Protein AF-A0A964ATJ5-F1 (afdb_monomer)

Radius of gyration: 37.25 Å; Cα contacts (8 Å, |Δi|>4): 181; chains: 1; bounding box: 102×71×87 Å

pLDDT: mean 71.24, std 18.72, range [36.91, 97.81]

Secondary structure (DSSP, 8-state):
-PPPPPPPPP-------S-------------------------S-PPPP-PPPP--PPPPPP---------------PPP----PPPPPPPP--PPPP-PPPPP-PPPPPPP------------------------PPPPP-PPPP-EEEEEEEESS--EEEETTEEEESSEEEEE-SEEEEEEEEETTTEEEEEEEEE-TT--EEEEEEETTEEEP-

Structure (mmCIF, N/CA/C/O backbone):
data_AF-A0A964ATJ5-F1
#
_entry.id   AF-A0A964ATJ5-F1
#
loop_
_atom_site.group_PDB
_atom_site.id
_atom_site.type_symbol
_atom_site.label_atom_id
_atom_site.label_alt_id
_atom_site.label_comp_id
_atom_site.label_asym_id
_atom_site.label_entity_id
_atom_site.label_seq_id
_atom_site.pdbx_PDB_ins_code
_atom_site.Cartn_x
_atom_site.Cartn_y
_atom_site.Cartn_z
_atom_site.occupancy
_atom_site.B_iso_or_equiv
_atom_site.auth_seq_id
_atom_site.auth_comp_id
_atom_site.auth_asym_id
_atom_site.auth_atom_id
_atom_site.pdbx_PDB_model_num
ATOM 1 N N . THR A 1 1 ? -45.904 -24.803 -44.217 1.00 52.03 1 THR A N 1
ATOM 2 C CA . THR A 1 1 ? -44.483 -24.540 -43.916 1.00 52.03 1 THR A CA 1
ATOM 3 C C . THR A 1 1 ? -44.380 -23.099 -43.465 1.00 52.03 1 THR A C 1
ATOM 5 O O . THR A 1 1 ? -44.612 -22.229 -44.296 1.00 52.03 1 THR A O 1
ATOM 8 N N . PRO A 1 2 ? -44.193 -22.812 -42.169 1.00 55.56 2 PRO A N 1
ATOM 9 C CA . PRO A 1 2 ? -43.995 -21.440 -41.718 1.00 55.56 2 PRO A CA 1
ATOM 10 C C . PRO A 1 2 ? -42.578 -20.990 -42.100 1.00 55.56 2 PRO A C 1
ATOM 12 O O . PRO A 1 2 ? -41.623 -21.740 -41.903 1.00 55.56 2 PRO A O 1
ATOM 15 N N . GLY A 1 3 ? -42.463 -19.812 -42.718 1.00 62.94 3 GLY A N 1
ATOM 16 C CA . GLY A 1 3 ? -41.187 -19.215 -43.122 1.00 62.94 3 GLY A CA 1
ATOM 17 C C . GLY A 1 3 ? -40.361 -18.720 -41.926 1.00 62.94 3 GLY A C 1
ATOM 18 O O . GLY A 1 3 ? -40.904 -18.584 -40.827 1.00 62.94 3 GLY A O 1
ATOM 19 N N . PRO A 1 4 ? -39.053 -18.468 -42.117 1.00 65.94 4 PRO A N 1
ATOM 20 C CA . PRO A 1 4 ? -38.167 -18.050 -41.038 1.00 65.94 4 PRO A CA 1
ATOM 21 C C . PRO A 1 4 ? -38.581 -16.670 -40.514 1.00 65.94 4 PRO A C 1
ATOM 23 O O . PRO A 1 4 ? -38.648 -15.699 -41.266 1.00 65.94 4 PRO A O 1
ATOM 26 N N . GLN A 1 5 ? -38.878 -16.605 -39.216 1.00 66.56 5 GLN A N 1
ATOM 27 C CA . GLN A 1 5 ? -39.137 -15.356 -38.502 1.00 66.56 5 GLN A CA 1
ATOM 28 C C . GLN A 1 5 ? -37.827 -14.554 -38.387 1.00 66.56 5 GLN A C 1
ATOM 30 O O . GLN A 1 5 ? -36.786 -15.151 -38.093 1.00 66.56 5 GLN A O 1
ATOM 35 N N . PRO A 1 6 ? -37.847 -13.227 -38.592 1.00 67.19 6 PRO A N 1
ATOM 36 C CA . PRO A 1 6 ? -36.672 -12.392 -38.384 1.00 67.19 6 PRO A CA 1
ATOM 37 C C . PRO A 1 6 ? -36.298 -12.356 -36.896 1.00 67.19 6 PRO A C 1
ATOM 39 O O . PRO A 1 6 ? -37.145 -12.156 -36.026 1.00 67.19 6 PRO A O 1
ATOM 42 N N . ILE A 1 7 ? -35.011 -12.561 -36.616 1.00 74.25 7 ILE A N 1
ATOM 43 C CA . ILE A 1 7 ? -34.422 -12.455 -35.279 1.00 74.25 7 ILE A CA 1
ATOM 44 C C . ILE A 1 7 ? -34.406 -10.963 -34.897 1.00 74.25 7 ILE A C 1
ATOM 46 O O . ILE A 1 7 ? -33.880 -10.165 -35.678 1.00 74.25 7 ILE A O 1
ATOM 50 N N . PRO A 1 8 ? -34.965 -10.549 -33.746 1.00 66.69 8 PRO A N 1
ATOM 51 C CA . PRO A 1 8 ? -34.834 -9.170 -33.289 1.00 66.69 8 PRO A CA 1
ATOM 52 C C . PRO A 1 8 ? -33.366 -8.873 -32.948 1.00 66.69 8 PRO A C 1
ATOM 54 O O . PRO A 1 8 ? -32.704 -9.665 -32.276 1.00 66.69 8 PRO A O 1
ATOM 57 N N . ALA A 1 9 ? -32.857 -7.741 -33.434 1.00 70.06 9 ALA A N 1
ATOM 58 C CA . ALA A 1 9 ? -31.524 -7.248 -33.098 1.00 70.06 9 ALA A CA 1
ATOM 59 C C . ALA A 1 9 ? -31.393 -7.020 -31.577 1.00 70.06 9 ALA A C 1
ATOM 61 O O . ALA A 1 9 ? -32.396 -6.699 -30.928 1.00 70.06 9 ALA A O 1
ATOM 62 N N . PRO A 1 10 ? -30.188 -7.177 -30.996 1.00 66.00 10 PRO A N 1
ATOM 63 C CA . PRO A 1 10 ? -29.968 -6.875 -29.590 1.00 66.00 10 PRO A CA 1
ATOM 64 C C . PRO A 1 10 ? -30.276 -5.399 -29.330 1.00 66.00 10 PRO A C 1
ATOM 66 O O . PRO A 1 10 ? -29.779 -4.511 -30.020 1.00 66.00 10 PRO A O 1
ATOM 69 N N . VAL A 1 11 ? -31.126 -5.159 -28.336 1.00 64.56 11 VAL A N 1
ATOM 70 C CA . VAL A 1 11 ? -31.368 -3.833 -27.772 1.00 64.56 11 VAL A CA 1
ATOM 71 C C . VAL A 1 11 ? -30.064 -3.401 -27.104 1.00 64.56 11 VAL A C 1
ATOM 73 O O . VAL A 1 11 ? -29.664 -3.997 -26.105 1.00 64.56 11 VAL A O 1
ATOM 76 N N . GLU A 1 12 ? -29.371 -2.417 -27.679 1.00 52.09 12 GLU A N 1
ATOM 77 C CA . GLU A 1 12 ? -28.290 -1.714 -26.986 1.00 52.09 12 GLU A CA 1
ATOM 78 C C . GLU A 1 12 ? -28.901 -0.982 -25.788 1.00 52.09 12 GLU A C 1
ATOM 80 O O . GLU A 1 12 ? -29.611 0.014 -25.924 1.00 52.09 12 GLU A O 1
ATOM 85 N N . GLU A 1 13 ? -28.669 -1.533 -24.600 1.00 53.75 13 GLU A N 1
ATOM 86 C CA . GLU A 1 13 ? -28.935 -0.868 -23.334 1.00 53.75 13 GLU A CA 1
ATOM 87 C C . GLU A 1 13 ? -27.884 0.237 -23.171 1.00 53.75 13 GLU A C 1
ATOM 89 O O . GLU A 1 13 ? -26.753 0.005 -22.742 1.00 53.75 13 GLU A O 1
ATOM 94 N N . GLU A 1 14 ? -28.256 1.445 -23.597 1.00 48.06 14 GLU A N 1
ATOM 95 C CA . GLU A 1 14 ? -27.516 2.684 -23.388 1.00 48.06 14 GLU A CA 1
ATOM 96 C C . GLU A 1 14 ? -27.373 2.922 -21.877 1.00 48.06 14 GLU A C 1
ATOM 98 O O . GLU A 1 14 ? -28.228 3.503 -21.206 1.00 48.06 14 GLU A O 1
ATOM 103 N N . ARG A 1 15 ? -26.280 2.412 -21.306 1.00 50.44 15 ARG A N 1
ATOM 104 C CA . ARG A 1 15 ? -25.910 2.666 -19.918 1.00 50.44 15 ARG A CA 1
ATOM 105 C C . ARG A 1 15 ? -25.370 4.091 -19.833 1.00 50.44 15 ARG A C 1
ATOM 107 O O . ARG A 1 15 ? -24.173 4.333 -19.964 1.00 50.44 15 ARG A O 1
ATOM 114 N N . ALA A 1 16 ? -26.282 5.035 -19.620 1.00 46.88 16 ALA A N 1
ATOM 115 C CA . ALA A 1 16 ? -25.980 6.402 -19.230 1.00 46.88 16 ALA A CA 1
ATOM 116 C C . ALA A 1 16 ? -25.136 6.400 -17.940 1.00 46.88 16 ALA A C 1
ATOM 118 O O . ALA A 1 16 ? -25.646 6.213 -16.835 1.00 46.88 16 ALA A O 1
ATOM 119 N N . GLY A 1 17 ? -23.822 6.565 -18.086 1.00 43.03 17 GLY A N 1
ATOM 120 C CA . GLY A 1 17 ? -22.906 6.824 -16.980 1.00 43.03 17 GLY A CA 1
ATOM 121 C C . GLY A 1 17 ? -22.904 8.319 -16.633 1.00 43.03 17 GLY A C 1
ATOM 122 O O . GLY A 1 17 ? -22.712 9.141 -17.532 1.00 43.03 17 GLY A O 1
ATOM 123 N N . PRO A 1 18 ? -23.094 8.711 -15.361 1.00 49.00 18 PRO A N 1
ATOM 124 C CA . PRO A 1 18 ? -22.956 10.097 -14.944 1.00 49.00 18 PRO A CA 1
ATOM 125 C C . PRO A 1 18 ? -21.464 10.415 -14.813 1.00 49.00 18 PRO A C 1
ATOM 127 O O . PRO A 1 18 ? -20.785 9.889 -13.936 1.00 49.00 18 PRO A O 1
ATOM 130 N N . GLY A 1 19 ? -20.933 11.255 -15.697 1.00 43.56 19 GLY A N 1
ATOM 131 C CA . GLY A 1 19 ? -19.524 11.645 -15.603 1.00 43.56 19 GLY A CA 1
ATOM 132 C C . GLY A 1 19 ? -18.996 12.494 -16.750 1.00 43.56 19 GLY A C 1
ATOM 133 O O . GLY A 1 19 ? -17.826 12.380 -17.091 1.00 43.56 19 GLY A O 1
ATOM 134 N N . ALA A 1 20 ? -19.837 13.324 -17.369 1.00 45.69 20 ALA A N 1
ATOM 135 C CA . ALA A 1 20 ? -19.411 14.311 -18.359 1.00 45.69 20 ALA A CA 1
ATOM 136 C C . ALA A 1 20 ? -19.619 15.727 -17.801 1.00 45.69 20 ALA A C 1
ATOM 138 O O . ALA A 1 20 ? -20.609 16.400 -18.065 1.00 45.69 20 ALA A O 1
ATOM 139 N N . GLY A 1 21 ? -18.664 16.151 -16.983 1.00 42.88 21 GLY A N 1
ATOM 140 C CA . GLY A 1 21 ? -18.454 17.514 -16.503 1.00 42.88 21 GLY A CA 1
ATOM 141 C C . GLY A 1 21 ? -17.149 17.453 -15.714 1.00 42.88 21 GLY A C 1
ATOM 142 O O . GLY A 1 21 ? -17.043 16.656 -14.799 1.00 42.88 21 GLY A O 1
ATOM 143 N N . VAL A 1 22 ? -16.069 18.155 -16.026 1.00 43.00 22 VAL A N 1
ATOM 144 C CA . VAL A 1 22 ? -15.934 19.496 -16.578 1.00 43.00 22 VAL A CA 1
ATOM 145 C C . VAL A 1 22 ? -14.546 19.558 -17.230 1.00 43.00 22 VAL A C 1
ATOM 147 O O . VAL A 1 22 ? -13.537 19.473 -16.539 1.00 43.00 22 VAL A O 1
ATOM 150 N N . ILE A 1 23 ? -14.479 19.723 -18.551 1.00 47.88 23 ILE A N 1
ATOM 151 C CA . ILE A 1 23 ? -13.289 20.250 -19.234 1.00 47.88 23 ILE A CA 1
ATOM 152 C C . ILE A 1 23 ? -13.742 21.523 -19.942 1.00 47.88 23 ILE A C 1
ATOM 154 O O . ILE A 1 23 ? -14.264 21.460 -21.049 1.00 47.88 23 ILE A O 1
ATOM 158 N N . ALA A 1 24 ? -13.593 22.664 -19.266 1.00 47.75 24 ALA A N 1
ATOM 159 C CA . ALA A 1 24 ? -13.568 23.996 -19.872 1.00 47.75 24 ALA A CA 1
ATOM 160 C C . ALA A 1 24 ? -13.177 25.056 -18.824 1.00 47.75 24 ALA A C 1
ATOM 162 O O . ALA A 1 24 ? -14.042 25.615 -18.160 1.00 47.75 24 ALA A O 1
ATOM 163 N N . ALA A 1 25 ? -11.880 25.348 -18.696 1.00 42.25 25 ALA A N 1
ATOM 164 C CA . ALA A 1 25 ? -11.384 26.672 -18.300 1.00 42.25 25 ALA A CA 1
ATOM 165 C C . ALA A 1 25 ? -9.892 26.791 -18.655 1.00 42.25 25 ALA A C 1
ATOM 167 O O . ALA A 1 25 ? -9.005 26.500 -17.857 1.00 42.25 25 ALA A O 1
ATOM 168 N N . LEU A 1 26 ? -9.635 27.195 -19.898 1.00 46.62 26 LEU A N 1
ATOM 169 C CA . LEU A 1 26 ? -8.350 27.688 -20.381 1.00 46.62 26 LEU A CA 1
ATOM 170 C C . LEU A 1 26 ? -8.276 29.210 -20.138 1.00 46.62 26 LEU A C 1
ATOM 172 O O . LEU A 1 26 ? -9.213 29.925 -20.474 1.00 46.62 26 LEU A O 1
ATOM 176 N N . VAL A 1 27 ? -7.108 29.668 -19.670 1.00 46.53 27 VAL A N 1
ATOM 177 C CA . VAL A 1 27 ? -6.474 30.968 -19.984 1.00 46.53 27 VAL A CA 1
ATOM 178 C C . VAL A 1 27 ? -7.097 32.243 -19.382 1.00 46.53 27 VAL A C 1
ATOM 180 O O . VAL A 1 27 ? -7.944 32.892 -19.984 1.00 46.53 27 VAL A O 1
ATOM 183 N N . ALA A 1 28 ? -6.523 32.697 -18.262 1.00 48.62 28 ALA A N 1
ATOM 184 C CA . ALA A 1 28 ? -6.250 34.112 -17.967 1.00 48.62 28 ALA A CA 1
ATOM 185 C C . ALA A 1 28 ? -5.169 34.197 -16.866 1.00 48.62 28 ALA A C 1
ATOM 187 O O . ALA A 1 28 ? -5.203 33.392 -15.945 1.00 48.62 28 ALA A O 1
ATOM 188 N N . PHE A 1 29 ? -4.254 35.172 -16.958 1.00 41.78 29 PHE A N 1
ATOM 189 C CA . PHE A 1 29 ? -2.971 35.325 -16.228 1.00 41.78 29 PHE A CA 1
ATOM 190 C C . PHE A 1 29 ? -1.848 34.399 -16.731 1.00 41.78 29 PHE A C 1
ATOM 192 O O . PHE A 1 29 ? -1.660 33.298 -16.243 1.00 41.78 29 PHE A O 1
ATOM 199 N N . GLY A 1 30 ? -1.047 34.746 -17.738 1.00 39.00 30 GLY A N 1
ATOM 200 C CA . GLY A 1 30 ? -0.645 36.086 -18.160 1.00 39.00 30 GLY A CA 1
ATOM 201 C C . GLY A 1 30 ? 0.561 36.581 -17.355 1.00 39.00 30 GLY A C 1
ATOM 202 O O . GLY A 1 30 ? 0.397 37.322 -16.398 1.00 39.00 30 GLY A O 1
ATOM 203 N N . LEU A 1 31 ? 1.754 36.184 -17.813 1.00 51.94 31 LEU A N 1
ATOM 204 C CA . LEU A 1 31 ? 2.927 37.053 -17.985 1.00 51.94 31 LEU A CA 1
ATOM 205 C C . LEU A 1 31 ? 3.460 37.816 -16.749 1.00 51.94 31 LEU A C 1
ATOM 207 O O . LEU A 1 31 ? 3.139 38.978 -16.533 1.00 51.94 31 LEU A O 1
ATOM 211 N N . PHE A 1 32 ? 4.426 37.213 -16.049 1.00 44.75 32 PHE A N 1
ATOM 212 C CA . PHE A 1 32 ? 5.534 37.957 -15.433 1.00 44.75 32 PHE A CA 1
ATOM 213 C C . PHE A 1 32 ? 6.840 37.171 -15.624 1.00 44.75 32 PHE A C 1
ATOM 215 O O . PHE A 1 32 ? 7.293 36.418 -14.768 1.00 44.75 32 PHE A O 1
ATOM 222 N N . VAL A 1 33 ? 7.420 37.309 -16.817 1.00 53.03 33 VAL A N 1
ATOM 223 C CA . VAL A 1 33 ? 8.837 37.026 -17.063 1.00 53.03 33 VAL A CA 1
ATOM 224 C C . VAL A 1 33 ? 9.581 38.329 -16.806 1.00 53.03 33 VAL A C 1
ATOM 226 O O . VAL A 1 33 ? 9.252 39.336 -17.429 1.00 53.03 33 VAL A O 1
ATOM 229 N N . GLY A 1 34 ? 10.613 38.305 -15.962 1.00 38.28 34 GLY A N 1
ATOM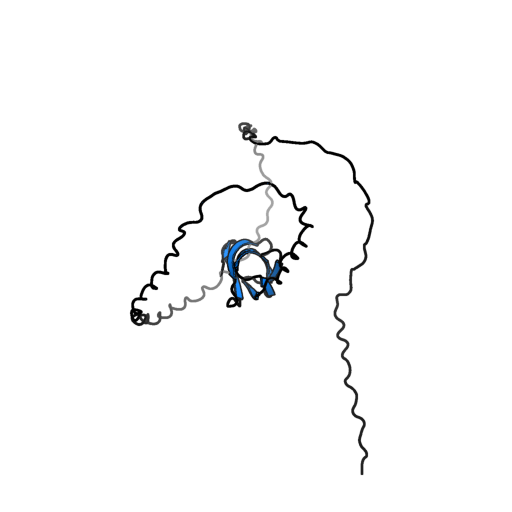 230 C CA . GL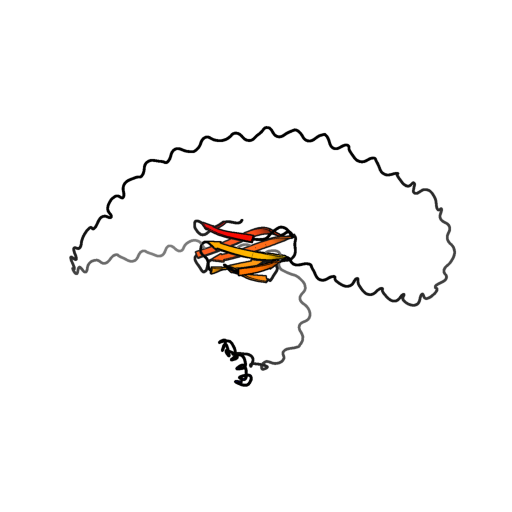Y A 1 34 ? 11.669 39.308 -16.061 1.00 38.28 34 GLY A CA 1
ATOM 231 C C . GLY A 1 34 ? 12.412 39.638 -14.774 1.00 38.28 34 GLY A C 1
ATOM 232 O O . GLY A 1 34 ? 11.896 40.358 -13.932 1.00 38.28 34 GLY A O 1
ATOM 233 N N . LEU A 1 35 ? 13.688 39.238 -14.762 1.00 50.75 35 LEU A N 1
ATOM 234 C CA . LEU A 1 35 ? 14.818 39.931 -14.128 1.00 50.75 35 LEU A CA 1
ATOM 235 C C . LEU A 1 35 ? 14.905 39.918 -12.596 1.00 50.75 35 LEU A C 1
ATOM 237 O O . LEU A 1 35 ? 14.401 40.789 -11.900 1.00 50.75 35 LEU A O 1
ATOM 241 N N . GLY A 1 36 ? 15.720 38.989 -12.099 1.00 36.91 36 GLY A N 1
ATOM 242 C CA . GLY A 1 36 ? 16.243 39.014 -10.737 1.00 36.91 36 GLY A CA 1
ATOM 243 C C . GLY A 1 36 ? 17.383 38.020 -10.562 1.00 36.91 36 GLY A C 1
ATOM 244 O O . GLY A 1 36 ? 17.277 37.084 -9.781 1.00 36.91 36 GLY A O 1
ATOM 245 N N . ALA A 1 37 ? 18.448 38.181 -11.347 1.00 52.53 37 ALA A N 1
ATOM 246 C CA . ALA A 1 37 ? 19.727 37.554 -11.053 1.00 52.53 37 ALA A CA 1
ATOM 247 C C . ALA A 1 37 ? 20.292 38.082 -9.718 1.00 52.53 37 ALA A C 1
ATOM 249 O O . ALA A 1 37 ? 20.032 39.224 -9.343 1.00 52.53 37 ALA A O 1
ATOM 250 N N . VAL A 1 38 ? 21.176 37.277 -9.121 1.00 50.94 38 VAL A N 1
ATOM 251 C CA . VAL A 1 38 ? 22.098 37.592 -8.011 1.00 50.94 38 VAL A CA 1
ATOM 252 C C . VAL A 1 38 ? 21.509 37.435 -6.602 1.00 50.94 38 VAL A C 1
ATOM 254 O O . VAL A 1 38 ? 20.817 38.301 -6.083 1.00 50.94 38 VAL A O 1
ATOM 257 N N . GLY A 1 39 ? 21.875 36.332 -5.943 1.00 40.88 39 GLY A N 1
ATOM 258 C CA . GLY A 1 39 ? 21.556 36.074 -4.538 1.00 40.88 39 GLY A CA 1
ATOM 259 C C . GLY A 1 39 ? 22.234 34.817 -4.001 1.00 40.88 39 GLY A C 1
ATOM 260 O O . GLY A 1 39 ? 21.575 33.845 -3.661 1.00 40.88 39 GLY A O 1
ATOM 261 N N . VAL A 1 40 ? 23.564 34.825 -3.999 1.00 47.69 40 VAL A N 1
ATOM 262 C CA . VAL A 1 40 ? 24.439 33.822 -3.382 1.00 47.69 40 VAL A CA 1
ATOM 263 C C . VAL A 1 40 ? 24.326 33.918 -1.858 1.00 47.69 40 VAL A C 1
ATOM 265 O O . VAL A 1 40 ? 24.471 35.017 -1.341 1.00 47.69 40 VAL A O 1
ATOM 268 N N . VAL A 1 41 ? 24.193 32.761 -1.190 1.00 50.72 41 VAL A N 1
ATOM 269 C CA . VAL A 1 41 ? 24.568 32.467 0.215 1.00 50.72 41 VAL A CA 1
ATOM 270 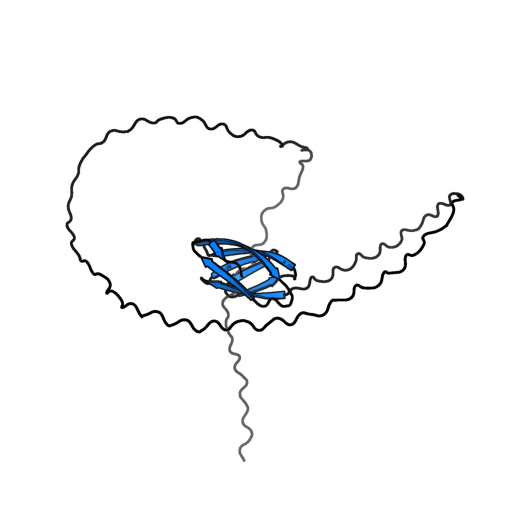C C . VAL A 1 41 ? 23.859 33.285 1.304 1.00 50.72 41 VAL A C 1
ATOM 272 O O . VAL A 1 41 ? 23.813 34.499 1.247 1.00 50.72 41 VAL A O 1
ATOM 275 N N . TRP A 1 42 ? 23.376 32.584 2.336 1.00 49.09 42 TRP A N 1
ATOM 276 C CA . TRP A 1 42 ? 23.352 32.952 3.768 1.00 49.09 42 TRP A CA 1
ATOM 277 C C . TRP A 1 42 ? 22.111 32.352 4.430 1.00 49.09 42 TRP A C 1
ATOM 279 O O . TRP A 1 42 ? 21.073 33.001 4.468 1.00 49.09 42 TRP A O 1
ATOM 289 N N . TRP A 1 43 ? 22.230 31.139 4.987 1.00 52.69 43 TRP A N 1
ATOM 290 C CA . TRP A 1 43 ? 21.518 30.786 6.225 1.00 52.69 43 TRP A CA 1
ATOM 291 C C . TRP A 1 43 ? 22.025 29.479 6.858 1.00 52.69 43 TRP A C 1
ATOM 293 O O . TRP A 1 43 ? 21.317 28.484 6.980 1.00 52.69 43 TRP A O 1
ATOM 303 N N . MET A 1 44 ? 23.288 29.475 7.283 1.00 54.28 44 MET A N 1
ATOM 304 C CA . MET A 1 44 ? 23.648 28.705 8.473 1.00 54.28 44 MET A CA 1
ATOM 305 C C . MET A 1 44 ? 23.446 29.628 9.675 1.00 54.28 44 MET A C 1
ATOM 307 O O . MET A 1 44 ? 24.047 30.697 9.726 1.00 54.28 44 MET A O 1
ATOM 311 N N . GLY A 1 45 ? 22.621 29.202 10.631 1.00 58.28 45 GLY A N 1
ATOM 312 C CA . GLY A 1 45 ? 22.563 29.783 11.971 1.00 58.28 45 GLY A CA 1
ATOM 313 C C . GLY A 1 45 ? 21.564 30.921 12.151 1.00 58.28 45 GLY A C 1
ATOM 314 O O . GLY A 1 45 ? 21.945 32.090 12.148 1.00 58.28 45 GLY A O 1
ATOM 315 N N . GLN A 1 46 ? 20.314 30.576 12.464 1.00 58.84 46 GLN A N 1
ATOM 316 C CA . GLN A 1 46 ? 19.578 31.395 13.422 1.00 58.84 46 GLN A CA 1
ATOM 317 C C . GLN A 1 46 ? 19.739 30.821 14.833 1.00 58.84 46 GLN A C 1
ATOM 319 O O . GLN A 1 46 ? 19.503 29.627 15.028 1.00 58.84 46 GLN A O 1
ATOM 324 N N . PRO A 1 47 ? 20.148 31.644 15.817 1.00 59.91 47 PRO A N 1
ATOM 325 C CA . PRO A 1 47 ? 20.042 31.278 17.219 1.00 59.91 47 PRO A CA 1
ATOM 326 C C . PRO A 1 47 ? 18.562 31.135 17.588 1.00 59.91 47 PRO A C 1
ATOM 328 O O . PRO A 1 47 ? 17.719 31.897 17.111 1.00 59.91 47 PRO A O 1
ATOM 331 N N . ALA A 1 48 ? 18.261 30.142 18.425 1.00 62.81 48 ALA A N 1
ATOM 332 C CA . ALA A 1 48 ? 16.917 29.877 18.915 1.00 62.81 48 ALA A CA 1
ATOM 333 C C . ALA A 1 48 ? 16.261 31.157 19.479 1.00 62.81 48 ALA A C 1
ATOM 335 O O . ALA A 1 48 ? 16.944 31.947 20.14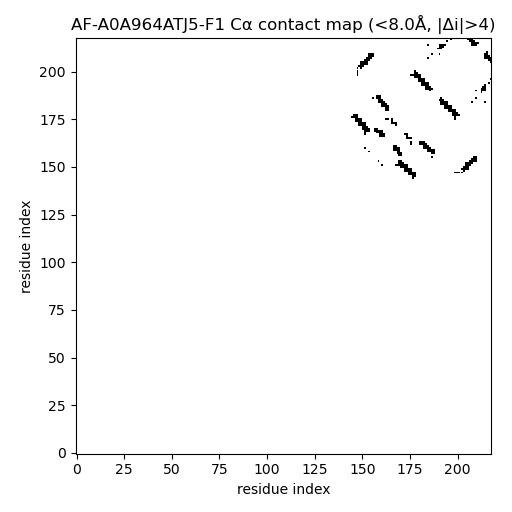3 1.00 62.81 48 ALA A O 1
ATOM 336 N N . PRO A 1 49 ? 14.954 31.373 19.244 1.00 68.88 49 PRO A N 1
ATOM 337 C CA . PRO A 1 49 ? 14.226 32.450 19.892 1.00 68.88 49 PRO A CA 1
ATOM 338 C C . PRO A 1 49 ? 14.280 32.241 21.408 1.00 68.88 49 PRO A C 1
ATOM 340 O O . PRO A 1 49 ? 13.857 31.213 21.930 1.00 68.88 49 PRO A O 1
ATOM 343 N N . VAL A 1 50 ? 14.840 33.222 22.111 1.00 67.25 50 VAL A N 1
ATOM 344 C CA . VAL A 1 50 ? 14.805 33.297 23.571 1.00 67.25 50 VAL A CA 1
ATOM 345 C C . VAL A 1 50 ? 13.348 33.522 23.973 1.00 67.25 50 VAL A C 1
ATOM 347 O O . VAL A 1 50 ? 12.797 34.593 23.715 1.00 67.25 50 VAL A O 1
ATOM 350 N N . GLU A 1 51 ? 12.712 32.507 24.558 1.00 65.69 51 GLU A N 1
ATOM 351 C CA . GLU A 1 51 ? 11.378 32.630 25.149 1.00 65.69 51 GLU A CA 1
ATOM 352 C C . GLU A 1 51 ? 11.389 33.707 26.253 1.00 65.69 51 GLU A C 1
ATOM 354 O O . GLU A 1 51 ? 12.214 33.640 27.173 1.00 65.69 51 GLU A O 1
ATOM 359 N N . PRO A 1 52 ? 10.501 34.716 26.198 1.00 65.81 52 PRO A N 1
ATOM 360 C CA . PRO A 1 52 ? 10.326 35.646 27.302 1.00 65.81 52 PRO A CA 1
ATOM 361 C C . PRO A 1 52 ? 9.668 34.933 28.493 1.00 65.81 52 PRO A C 1
ATOM 363 O O . PRO A 1 52 ? 8.673 34.226 28.346 1.00 65.81 52 PRO A O 1
ATOM 366 N N . ALA A 1 53 ? 10.230 35.147 29.685 1.00 66.06 53 ALA A N 1
ATOM 367 C CA . ALA A 1 53 ? 9.734 34.625 30.957 1.00 66.06 53 ALA A CA 1
ATOM 368 C C . ALA A 1 53 ? 8.234 34.935 31.192 1.00 66.06 53 ALA A C 1
ATOM 370 O O . ALA A 1 53 ? 7.739 35.974 30.742 1.00 66.06 53 ALA A O 1
ATOM 371 N N . PRO A 1 54 ? 7.506 34.072 31.929 1.00 63.34 54 PRO A N 1
ATOM 372 C CA . PRO A 1 54 ? 6.056 34.158 32.071 1.00 63.34 54 PRO A CA 1
ATOM 373 C C . PRO A 1 54 ? 5.626 35.438 32.794 1.00 63.34 54 PRO A C 1
ATOM 375 O O . PRO A 1 54 ? 5.946 35.660 33.964 1.00 63.34 54 PRO A O 1
ATOM 378 N N . VAL A 1 55 ? 4.831 36.262 32.111 1.00 65.31 55 VAL A N 1
ATOM 379 C CA . VAL A 1 55 ? 4.086 37.352 32.745 1.00 65.31 55 VAL A CA 1
ATOM 380 C C . VAL A 1 55 ? 2.922 36.726 33.511 1.00 65.31 55 VAL A C 1
ATOM 382 O O . VAL A 1 55 ? 1.925 36.300 32.932 1.00 65.31 55 VAL A O 1
ATOM 385 N N . VAL A 1 56 ? 3.072 36.649 34.832 1.00 63.81 56 VAL A N 1
ATOM 386 C CA . VAL A 1 56 ? 2.013 36.276 35.774 1.00 63.81 56 VAL A CA 1
ATOM 387 C C . VAL A 1 56 ? 0.893 37.314 35.676 1.00 63.81 56 VAL A C 1
ATOM 389 O O . VAL A 1 56 ? 1.010 38.422 36.200 1.00 63.81 56 VAL A O 1
ATOM 392 N N . ALA A 1 57 ? -0.193 36.969 34.988 1.00 67.31 57 ALA A N 1
ATOM 393 C CA . ALA A 1 57 ? -1.407 37.773 34.986 1.00 67.31 57 ALA A CA 1
ATOM 394 C C . ALA A 1 57 ? -2.149 37.613 36.333 1.00 67.31 57 ALA A C 1
ATOM 396 O O . ALA A 1 57 ? -2.291 36.487 36.824 1.00 67.31 57 ALA A O 1
ATOM 397 N N . PRO A 1 58 ? -2.626 38.708 36.953 1.00 58.69 58 PRO A N 1
ATOM 398 C CA . PRO A 1 58 ? -3.369 38.649 38.205 1.00 58.69 58 PRO A CA 1
ATOM 399 C C . PRO A 1 58 ? -4.742 37.987 38.017 1.00 58.69 58 PRO A C 1
ATOM 401 O O . PRO A 1 58 ? -5.500 38.303 37.103 1.00 58.69 58 PRO A O 1
ATOM 404 N N . LYS A 1 59 ? -5.045 37.070 38.938 1.00 54.91 59 LYS A N 1
ATOM 405 C CA . LYS A 1 59 ? -6.308 36.340 39.098 1.00 54.91 59 LYS A CA 1
ATOM 406 C C . LYS A 1 59 ? -7.509 37.303 39.187 1.00 54.91 59 LYS A C 1
ATOM 408 O O . LYS A 1 59 ? -7.527 38.114 40.114 1.00 54.91 59 LYS A O 1
ATOM 413 N N . PRO A 1 60 ? -8.521 37.214 38.302 1.00 69.31 60 PRO A N 1
ATOM 414 C CA . PRO A 1 60 ? -9.767 37.946 38.494 1.00 69.31 60 PRO A CA 1
ATOM 415 C C . PRO A 1 60 ? -10.571 37.359 39.674 1.00 69.31 60 PRO A C 1
ATOM 417 O O . PRO A 1 60 ? -10.514 36.147 39.916 1.00 69.31 60 PRO A O 1
ATOM 420 N N . PRO A 1 61 ? -11.277 38.209 40.441 1.00 63.50 61 PRO A N 1
ATOM 421 C CA . PRO A 1 61 ? -12.027 37.806 41.622 1.00 63.50 61 PRO A CA 1
ATOM 422 C C . PRO A 1 61 ? -13.240 36.943 41.265 1.00 63.50 61 PRO A C 1
ATOM 424 O O . PRO A 1 61 ? -13.946 37.190 40.291 1.00 63.50 61 PRO A O 1
ATOM 427 N N . SER A 1 62 ? -13.467 35.936 42.104 1.00 58.09 62 SER A N 1
ATOM 428 C CA . SER A 1 62 ? -14.686 35.140 42.155 1.00 58.09 62 SER A CA 1
ATOM 429 C C . SER A 1 62 ? -15.897 36.034 42.421 1.00 58.09 62 SER A C 1
ATOM 431 O O . SER A 1 62 ? -15.885 36.778 43.401 1.00 58.09 62 SER A O 1
ATOM 433 N N . GLU A 1 63 ? -16.962 35.886 41.635 1.00 54.47 63 GLU A N 1
ATOM 434 C CA . GLU A 1 63 ? -18.295 36.359 42.015 1.00 54.47 63 GLU A CA 1
ATOM 435 C C . GLU A 1 63 ? -19.313 35.205 41.892 1.00 54.47 63 GLU A C 1
ATOM 437 O O . GLU A 1 63 ? -19.166 34.370 40.991 1.00 54.47 63 GLU A O 1
ATOM 442 N N . PRO A 1 64 ? -20.261 35.068 42.843 1.00 57.78 64 PRO A N 1
ATOM 443 C CA . PRO A 1 64 ? -21.037 33.852 43.046 1.00 57.78 64 PRO A CA 1
ATOM 444 C C . PRO A 1 64 ? -22.470 33.933 42.494 1.00 57.78 64 PRO A C 1
ATOM 446 O O . PRO A 1 64 ? -23.039 35.006 42.357 1.00 57.78 64 PRO A O 1
ATOM 449 N N . ALA A 1 65 ? -23.055 32.742 42.339 1.00 53.69 65 ALA A N 1
ATOM 450 C CA . ALA A 1 65 ? -24.484 32.427 42.391 1.00 53.69 65 ALA A CA 1
ATOM 451 C C . ALA A 1 65 ? -25.418 33.073 41.347 1.00 53.69 65 ALA A C 1
ATOM 453 O O . ALA A 1 65 ? -25.858 34.203 41.501 1.00 53.69 65 ALA A O 1
ATOM 454 N N . ASP A 1 66 ? -25.920 32.247 40.425 1.00 54.47 66 ASP A N 1
ATOM 455 C CA . ASP A 1 66 ? -27.372 32.183 40.249 1.00 54.47 66 ASP A CA 1
ATOM 456 C C . ASP A 1 66 ? -27.793 30.733 39.994 1.00 54.47 66 ASP A C 1
ATOM 458 O O . ASP A 1 66 ? -27.293 30.039 39.107 1.00 54.47 66 ASP A O 1
ATOM 462 N N . ALA A 1 67 ? -28.665 30.269 40.878 1.00 54.97 67 ALA A N 1
ATOM 463 C CA . ALA A 1 67 ? -29.269 28.961 40.890 1.00 54.97 67 ALA A CA 1
ATOM 464 C C . ALA A 1 67 ? -30.598 29.041 40.143 1.00 54.97 67 ALA A C 1
ATOM 466 O O . ALA A 1 67 ? -31.493 29.746 40.599 1.00 54.97 67 ALA A O 1
ATOM 467 N N . ARG A 1 68 ? -30.753 28.273 39.061 1.00 55.19 68 ARG A N 1
ATOM 468 C CA . ARG A 1 68 ? -32.051 27.756 38.591 1.00 55.19 68 ARG A CA 1
ATOM 469 C C . ARG A 1 68 ? -31.800 26.372 37.983 1.00 55.19 68 ARG A C 1
ATOM 471 O O . ARG A 1 68 ? -31.090 26.262 36.995 1.00 55.19 68 ARG A O 1
ATOM 478 N N . ASP A 1 69 ? -32.037 25.297 38.727 1.00 49.16 69 ASP A N 1
ATOM 479 C CA . ASP A 1 69 ? -33.335 24.614 38.862 1.00 49.16 69 ASP A CA 1
ATOM 480 C C . ASP A 1 69 ? -33.714 23.844 37.585 1.00 49.16 69 ASP A C 1
ATOM 482 O O . ASP A 1 69 ? -34.216 24.420 36.622 1.00 49.16 69 ASP A O 1
ATOM 486 N N . ALA A 1 70 ? -33.415 22.540 37.592 1.00 51.31 70 ALA A N 1
ATOM 487 C CA . ALA A 1 70 ? -34.210 21.503 36.935 1.00 51.31 70 ALA A CA 1
ATOM 488 C C . ALA A 1 70 ? -33.782 20.111 37.456 1.00 51.31 70 ALA A C 1
ATOM 490 O O . ALA A 1 70 ? -32.683 19.648 37.136 1.00 51.31 70 ALA A O 1
ATOM 491 N N . PRO A 1 71 ? -34.623 19.411 38.241 1.00 58.69 71 PRO A N 1
ATOM 492 C CA . PRO A 1 71 ? -34.447 17.996 38.535 1.00 58.69 71 PRO A CA 1
ATOM 493 C C . PRO A 1 71 ? -35.091 17.170 37.414 1.00 58.69 71 PRO A C 1
ATOM 495 O O . PRO A 1 71 ? -36.312 17.071 37.313 1.00 58.69 71 PRO A O 1
ATOM 498 N N . GLY A 1 72 ? -34.262 16.579 36.557 1.00 46.94 72 GLY A N 1
ATOM 499 C CA . GLY A 1 72 ? -34.682 15.624 35.532 1.00 46.94 72 GLY A CA 1
ATOM 500 C C . GLY A 1 72 ? -34.129 14.243 35.842 1.00 46.94 72 GLY A C 1
ATOM 501 O O . GLY A 1 72 ? -33.076 13.871 35.338 1.00 46.94 72 GLY A O 1
ATOM 502 N N . ALA A 1 73 ? -34.828 13.506 36.700 1.00 54.84 73 ALA A N 1
ATOM 503 C CA . ALA A 1 73 ? -34.616 12.081 36.889 1.00 54.84 73 ALA A CA 1
ATOM 504 C C . ALA A 1 73 ? -35.012 11.316 35.615 1.00 54.84 73 ALA A C 1
ATOM 506 O O . ALA A 1 73 ? -36.130 11.467 35.124 1.00 54.84 73 ALA A O 1
ATOM 507 N N . SER A 1 74 ? -34.111 10.484 35.106 1.00 55.53 74 SER A N 1
ATOM 508 C CA . SER A 1 74 ? -34.383 9.273 34.315 1.00 55.53 74 SER A CA 1
ATOM 509 C C . SER A 1 74 ? -33.088 8.459 34.364 1.00 55.53 74 SER A C 1
ATOM 511 O O . SER A 1 74 ? -32.060 8.913 33.874 1.00 55.53 74 SER A O 1
ATOM 513 N N . SER A 1 75 ? -33.046 7.448 35.238 1.00 55.00 75 SER A N 1
ATOM 514 C CA . SER A 1 75 ? -33.041 6.036 34.816 1.00 55.00 75 SER A CA 1
ATOM 515 C C . SER A 1 75 ? -31.782 5.744 33.995 1.00 55.00 75 SER A C 1
ATOM 517 O O . SER A 1 75 ? -31.725 6.042 32.812 1.00 55.00 75 SER A O 1
ATOM 519 N N . GLU A 1 76 ? -30.669 5.334 34.603 1.00 55.34 76 GLU A N 1
ATOM 520 C CA . GLU A 1 76 ? -30.478 3.988 35.170 1.00 55.34 76 GLU A CA 1
ATOM 521 C C . GLU A 1 76 ? -31.187 2.925 34.325 1.00 55.34 76 GLU A C 1
ATOM 523 O O . GLU A 1 76 ? -32.261 2.442 34.663 1.00 55.34 76 GLU A O 1
ATOM 528 N N . GLU A 1 77 ? -30.570 2.594 33.193 1.00 52.78 77 GLU A N 1
ATOM 529 C CA . GLU A 1 77 ? -30.736 1.296 32.555 1.00 52.78 77 GLU A CA 1
ATOM 530 C C . GLU A 1 77 ? -29.328 0.720 32.379 1.00 52.78 77 GLU A C 1
ATOM 532 O O . GLU A 1 77 ? -28.525 1.173 31.563 1.00 52.78 77 GLU A O 1
ATOM 537 N N . ALA A 1 78 ? -28.986 -0.205 33.273 1.00 64.06 78 ALA A N 1
ATOM 538 C CA . ALA A 1 78 ? -27.779 -1.004 33.182 1.00 64.06 78 ALA A CA 1
ATOM 539 C C . ALA A 1 78 ? -27.888 -1.925 31.954 1.00 64.06 78 ALA A C 1
ATOM 541 O O . ALA A 1 78 ? -28.931 -2.564 31.788 1.00 64.06 78 ALA A O 1
ATOM 542 N N . PRO A 1 79 ? -26.847 -2.064 31.115 1.00 69.94 79 PRO A N 1
ATOM 543 C CA . PRO A 1 79 ? -26.830 -3.158 30.160 1.00 69.94 79 PRO A CA 1
ATOM 544 C C . PRO A 1 79 ? -26.776 -4.489 30.933 1.00 69.94 79 PRO A C 1
ATOM 546 O O . PRO A 1 79 ? -26.044 -4.589 31.927 1.00 69.94 79 PRO A O 1
ATOM 549 N N . PRO A 1 80 ? -27.542 -5.513 30.519 1.00 64.69 80 PRO A N 1
ATOM 550 C CA . PRO A 1 80 ? -27.440 -6.835 31.110 1.00 64.69 80 PRO A CA 1
ATOM 551 C C . PRO A 1 80 ? -26.012 -7.354 30.936 1.00 64.69 80 PRO A C 1
ATOM 553 O O . PRO A 1 80 ? -25.428 -7.269 29.857 1.00 64.69 80 PRO A O 1
ATOM 556 N N . SER A 1 81 ? -25.455 -7.874 32.029 1.00 58.09 81 SER A N 1
ATOM 557 C CA . SER A 1 81 ? -24.228 -8.660 32.019 1.00 58.09 81 SER A CA 1
ATOM 558 C C . SER A 1 81 ? -24.424 -9.845 31.081 1.00 58.09 81 SER A C 1
ATOM 560 O O . SER A 1 81 ? -25.111 -10.804 31.428 1.00 58.09 81 SER A O 1
ATOM 562 N N . GLU A 1 82 ? -23.861 -9.747 29.881 1.00 58.31 82 GLU A N 1
ATOM 563 C CA . GLU A 1 82 ? -23.801 -10.871 28.964 1.00 58.31 82 GLU A CA 1
ATOM 564 C C . GLU A 1 82 ? -22.773 -11.868 29.504 1.00 58.31 82 GLU A C 1
ATOM 566 O O . GLU A 1 82 ? -21.614 -11.558 29.788 1.00 58.31 82 GLU A O 1
ATOM 571 N N . GLU A 1 83 ? -23.313 -13.046 29.757 1.00 60.38 83 GLU A N 1
ATOM 572 C CA . GLU A 1 83 ? -22.723 -14.267 30.257 1.00 60.38 83 GLU A CA 1
ATOM 573 C C . GLU A 1 83 ? -21.360 -14.558 29.609 1.00 60.38 83 GLU A C 1
ATOM 575 O O . GLU A 1 83 ? -21.236 -14.731 28.399 1.00 60.38 83 GLU A O 1
ATOM 580 N N . ALA A 1 84 ? -20.318 -14.611 30.441 1.00 54.47 84 ALA A N 1
ATOM 581 C CA . ALA A 1 84 ? -18.986 -15.019 30.031 1.00 54.47 84 ALA A CA 1
ATOM 582 C C . ALA A 1 84 ? -19.020 -16.469 29.525 1.00 54.47 84 ALA A C 1
ATOM 584 O O . ALA A 1 84 ? -19.120 -17.414 30.311 1.00 54.47 84 ALA A O 1
ATOM 585 N N . THR A 1 85 ? -18.898 -16.651 28.212 1.00 64.62 85 THR A N 1
ATOM 586 C CA . THR A 1 85 ? -18.567 -17.947 27.620 1.00 64.62 85 THR A CA 1
ATOM 587 C C . THR A 1 85 ? -17.227 -18.442 28.180 1.00 64.62 85 THR A C 1
ATOM 589 O O . THR A 1 85 ? -16.262 -17.671 28.214 1.00 64.62 85 THR A O 1
ATOM 592 N N . PRO A 1 86 ? -17.136 -19.708 28.627 1.00 72.56 86 PRO A N 1
ATOM 593 C CA . PRO A 1 86 ? -15.882 -20.292 29.085 1.00 72.56 86 PRO A CA 1
ATOM 594 C C . PRO A 1 86 ? -14.847 -20.303 27.946 1.00 72.56 86 PRO A C 1
ATOM 596 O O . PRO A 1 86 ? -15.226 -20.462 26.784 1.00 72.56 86 PRO A O 1
ATOM 599 N N . PRO A 1 87 ? -13.550 -20.133 28.257 1.00 65.69 87 PRO A N 1
ATOM 600 C CA . PRO A 1 87 ? -12.496 -20.149 27.253 1.00 65.69 87 PRO A CA 1
ATOM 601 C C . PRO A 1 87 ? -12.464 -21.513 26.560 1.00 65.69 87 PRO A C 1
ATOM 603 O O . PRO A 1 87 ? -12.288 -22.546 27.206 1.00 65.69 87 PRO A O 1
ATOM 606 N N . GLU A 1 88 ? -12.652 -21.492 25.243 1.00 68.38 88 GLU A N 1
ATOM 607 C CA . GLU A 1 88 ? -12.456 -22.642 24.370 1.00 68.38 88 GLU A CA 1
ATOM 608 C C . GLU A 1 88 ? -11.006 -23.128 24.516 1.00 68.38 88 GLU A C 1
ATOM 610 O O . GLU A 1 88 ? -10.045 -22.361 24.417 1.00 68.38 88 GLU A O 1
ATOM 615 N N . GLU A 1 89 ? -10.878 -24.405 24.860 1.00 63.62 89 GLU A N 1
ATOM 616 C CA . GLU A 1 89 ? -9.635 -25.118 25.120 1.00 63.62 89 GLU A CA 1
ATOM 617 C C . GLU A 1 89 ? -8.695 -24.986 23.910 1.00 63.62 89 GLU A C 1
ATOM 619 O O . GLU A 1 89 ? -9.033 -25.378 22.793 1.00 63.62 89 GLU A O 1
ATOM 624 N N . ALA A 1 90 ? -7.519 -24.386 24.120 1.00 63.47 90 ALA A N 1
ATOM 625 C CA . ALA A 1 90 ? -6.533 -24.192 23.064 1.00 63.47 90 ALA A CA 1
ATOM 626 C C . ALA A 1 90 ? -6.151 -25.547 22.430 1.00 63.47 90 ALA A C 1
ATOM 628 O O . ALA A 1 90 ? -5.819 -26.484 23.165 1.00 63.47 90 ALA A O 1
ATOM 629 N N . PRO A 1 91 ? -6.145 -25.675 21.089 1.00 74.06 91 PRO A N 1
ATOM 630 C CA . PRO A 1 91 ? -5.714 -26.905 20.445 1.00 74.06 91 PRO A CA 1
ATOM 631 C C . PRO A 1 91 ? -4.243 -27.199 20.786 1.00 74.06 91 PRO A C 1
ATOM 633 O O . PRO A 1 91 ? -3.437 -26.270 20.920 1.00 74.06 91 PRO A O 1
ATOM 636 N N . PRO A 1 92 ? -3.860 -28.482 20.917 1.00 67.38 92 PRO A N 1
ATOM 637 C CA . PRO A 1 92 ? -2.496 -28.862 21.244 1.00 67.38 92 PRO A CA 1
ATOM 638 C C . PRO A 1 92 ? -1.524 -28.325 20.190 1.00 67.38 92 PRO A C 1
ATOM 640 O O . PRO A 1 92 ? -1.653 -28.592 18.993 1.00 67.38 92 PRO A O 1
ATOM 643 N N . SER A 1 93 ? -0.535 -27.573 20.675 1.00 68.31 93 SER A N 1
ATOM 644 C CA . SER A 1 93 ? 0.606 -27.081 19.908 1.00 68.31 93 SER A CA 1
ATOM 645 C C . SER A 1 93 ? 1.285 -28.253 19.200 1.00 68.31 93 SER A C 1
ATOM 647 O O . SER A 1 93 ? 1.960 -29.078 19.820 1.00 68.31 93 SER A O 1
ATOM 649 N N . THR A 1 94 ? 1.053 -28.363 17.893 1.00 63.88 94 THR A N 1
ATOM 650 C CA . THR A 1 94 ? 1.749 -29.331 17.050 1.00 63.88 94 THR A CA 1
ATOM 651 C C . THR A 1 94 ? 3.163 -28.808 16.859 1.00 63.88 94 THR A C 1
ATOM 653 O O . THR A 1 94 ? 3.374 -27.792 16.199 1.00 63.88 94 THR A O 1
ATOM 656 N N . ALA A 1 95 ? 4.124 -29.475 17.498 1.00 67.56 95 ALA A N 1
ATOM 657 C CA . ALA A 1 95 ? 5.537 -29.174 17.344 1.00 67.56 95 ALA A CA 1
ATOM 658 C C . ALA A 1 95 ? 5.919 -29.184 15.849 1.00 67.56 95 ALA A C 1
ATOM 660 O O . ALA A 1 95 ? 5.507 -30.101 15.129 1.00 67.56 95 ALA A O 1
ATOM 661 N N . PRO A 1 96 ? 6.686 -28.191 15.365 1.00 73.31 96 PRO A N 1
ATOM 662 C CA . PRO A 1 96 ? 7.144 -28.183 13.985 1.00 73.31 96 PRO A CA 1
ATOM 663 C C . PRO A 1 96 ? 8.040 -29.406 13.722 1.00 73.31 96 PRO A C 1
ATOM 665 O O . PRO A 1 96 ? 8.786 -29.822 14.615 1.00 73.31 96 PRO A O 1
ATOM 668 N N . PRO A 1 97 ? 7.981 -29.997 12.515 1.00 75.38 97 PRO A N 1
ATOM 669 C CA . PRO A 1 97 ? 8.865 -31.094 12.150 1.00 75.38 97 PRO A CA 1
ATOM 670 C C . PRO A 1 97 ? 10.335 -30.641 12.203 1.00 75.38 97 PRO A C 1
ATOM 672 O O . PRO A 1 97 ? 10.628 -29.466 11.962 1.00 75.38 97 PRO A O 1
ATOM 675 N N . PRO A 1 98 ? 11.270 -31.555 12.517 1.00 70.88 98 PRO A N 1
ATOM 676 C CA . PRO A 1 98 ? 12.691 -31.245 12.523 1.00 70.88 98 PRO A CA 1
ATOM 677 C C . PRO A 1 98 ? 13.118 -30.798 11.123 1.00 70.88 98 PRO A C 1
ATOM 679 O O . PRO A 1 98 ? 12.916 -31.509 10.142 1.00 70.88 98 PRO A O 1
ATOM 682 N N . VAL A 1 99 ? 13.689 -29.597 11.046 1.00 66.62 99 VAL A N 1
ATOM 683 C CA . VAL A 1 99 ? 14.246 -29.037 9.815 1.00 66.62 99 VAL A CA 1
ATOM 684 C C . VAL A 1 99 ? 15.442 -29.901 9.420 1.00 66.62 99 VAL A C 1
ATOM 686 O O . VAL A 1 99 ? 16.461 -29.907 10.113 1.00 66.62 99 VAL A O 1
ATOM 689 N N . GLU A 1 100 ? 15.298 -30.674 8.343 1.00 66.06 100 GLU A N 1
ATOM 690 C CA . GLU A 1 100 ? 16.406 -31.395 7.719 1.00 66.06 100 GLU A CA 1
ATOM 691 C C . GLU A 1 100 ? 17.499 -30.388 7.345 1.00 66.06 100 GLU A C 1
ATOM 693 O O . GLU A 1 100 ? 17.258 -29.406 6.639 1.00 66.06 100 GLU A O 1
ATOM 698 N N . ALA A 1 101 ? 18.697 -30.607 7.885 1.00 64.88 101 ALA A N 1
ATOM 699 C CA . ALA A 1 101 ? 19.854 -29.769 7.633 1.00 64.88 101 ALA A CA 1
ATOM 700 C C . ALA A 1 101 ? 20.190 -29.805 6.137 1.00 64.88 101 ALA A C 1
ATOM 702 O O . ALA A 1 101 ? 20.539 -30.854 5.594 1.00 64.88 101 ALA A O 1
ATOM 703 N N . LEU A 1 102 ? 20.077 -28.650 5.480 1.00 74.25 102 LEU A N 1
ATOM 704 C CA . LEU A 1 102 ? 20.509 -28.486 4.097 1.00 74.25 102 LEU A CA 1
ATOM 705 C C . LEU A 1 102 ? 22.005 -28.833 3.980 1.00 74.25 102 LEU A C 1
ATOM 707 O O . LEU A 1 102 ? 22.787 -28.468 4.866 1.00 74.25 102 LEU A O 1
ATOM 711 N N . PRO A 1 103 ? 22.417 -29.534 2.908 1.00 75.75 103 PRO A N 1
ATOM 712 C CA . PRO A 1 103 ? 23.813 -29.878 2.696 1.00 75.75 103 PRO A CA 1
ATOM 713 C C . PRO A 1 103 ? 24.668 -28.609 2.529 1.00 75.75 103 PRO A C 1
ATOM 715 O O . PRO A 1 103 ? 24.180 -27.596 2.020 1.00 75.75 103 PRO A O 1
ATOM 718 N N . PRO A 1 104 ? 25.943 -28.649 2.948 1.00 71.88 104 PRO A N 1
ATOM 719 C CA . PRO A 1 104 ? 26.851 -27.517 2.823 1.00 71.88 104 PRO A CA 1
ATOM 720 C C . PRO A 1 104 ? 27.032 -27.144 1.347 1.00 71.88 104 PRO A C 1
ATOM 722 O O . PRO A 1 104 ? 27.419 -27.976 0.529 1.00 71.88 104 PRO A O 1
ATOM 725 N N . VAL A 1 105 ? 26.736 -25.886 1.018 1.00 69.81 105 VAL A N 1
ATOM 726 C CA . VAL A 1 105 ? 26.981 -25.306 -0.306 1.00 69.81 105 VAL A CA 1
ATOM 727 C C . VAL A 1 105 ? 28.490 -25.161 -0.481 1.00 69.81 105 VAL A C 1
ATOM 729 O O . VAL A 1 105 ? 29.140 -24.412 0.249 1.00 69.81 105 VAL A O 1
ATOM 732 N N . GLU A 1 106 ? 29.045 -25.919 -1.423 1.00 71.81 106 GLU A N 1
ATOM 733 C CA . GLU A 1 106 ? 30.451 -25.848 -1.816 1.00 71.81 106 GLU A CA 1
ATOM 734 C C . GLU A 1 106 ? 30.755 -24.445 -2.385 1.00 71.81 106 GLU A C 1
ATOM 736 O O . GLU A 1 106 ? 29.987 -23.948 -3.216 1.00 71.81 106 GLU A O 1
ATOM 741 N N . PRO A 1 107 ? 31.823 -23.763 -1.932 1.00 75.69 107 PRO A N 1
ATOM 742 C CA . PRO A 1 107 ? 32.165 -22.440 -2.440 1.00 75.69 107 PRO A CA 1
ATOM 743 C C . PRO A 1 107 ? 32.581 -22.519 -3.920 1.00 75.69 107 PRO A C 1
ATOM 745 O O . PRO A 1 107 ? 33.285 -23.456 -4.305 1.00 75.69 107 PRO A O 1
ATOM 748 N N . PRO A 1 108 ? 32.178 -21.548 -4.761 1.00 66.75 108 PRO A N 1
ATOM 749 C CA . PRO A 1 108 ? 32.577 -21.522 -6.161 1.00 66.75 108 PRO A CA 1
ATOM 750 C C . PRO A 1 108 ? 34.096 -21.356 -6.292 1.00 66.75 108 PRO A C 1
ATOM 752 O O . PRO A 1 108 ? 34.734 -20.641 -5.517 1.00 66.75 108 PRO A O 1
ATOM 755 N N . ALA A 1 109 ? 34.661 -22.052 -7.279 1.00 73.25 109 ALA A N 1
ATOM 756 C CA . ALA A 1 109 ? 36.083 -22.035 -7.596 1.00 73.25 109 ALA A CA 1
ATOM 757 C C . ALA A 1 109 ? 36.585 -20.606 -7.897 1.00 73.25 109 ALA A C 1
ATOM 759 O O . ALA A 1 109 ? 35.841 -19.816 -8.482 1.00 73.25 109 ALA A O 1
ATOM 760 N N . PRO A 1 110 ? 37.837 -20.270 -7.532 1.00 65.62 110 PRO A N 1
ATOM 761 C CA . PRO A 1 110 ? 38.412 -18.962 -7.818 1.00 65.62 110 PRO A CA 1
ATOM 762 C C . PRO A 1 110 ? 38.604 -18.772 -9.328 1.00 65.62 110 PRO A C 1
ATOM 764 O O . PRO A 1 110 ? 39.148 -19.638 -10.016 1.00 65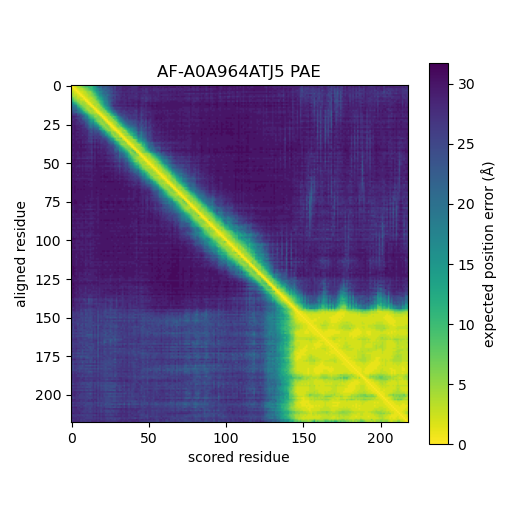.62 110 PRO A O 1
ATOM 767 N N . GLU A 1 111 ? 38.137 -17.630 -9.830 1.00 65.44 111 GLU A N 1
ATOM 768 C CA . GLU A 1 111 ? 38.317 -17.201 -11.216 1.00 65.44 111 GLU A CA 1
ATOM 769 C C . GLU A 1 111 ? 39.804 -16.915 -11.512 1.00 65.44 111 GLU A C 1
ATOM 771 O O . GLU A 1 111 ? 40.539 -16.492 -10.616 1.00 65.44 111 GLU A O 1
ATOM 776 N N . PRO A 1 112 ? 40.278 -17.158 -12.747 1.00 63.72 112 PRO A N 1
ATOM 777 C CA . PRO A 1 112 ? 41.677 -16.956 -13.099 1.00 63.72 112 PRO A CA 1
ATOM 778 C C . PRO A 1 112 ? 42.036 -15.465 -13.132 1.00 63.72 112 PRO A C 1
ATOM 780 O O . PRO A 1 112 ? 41.459 -14.685 -13.889 1.00 63.72 112 PRO A O 1
ATOM 783 N N . GLU A 1 113 ? 43.037 -15.092 -12.333 1.00 53.41 113 GLU A N 1
ATOM 784 C CA . GLU A 1 113 ? 43.686 -13.784 -12.364 1.00 53.41 113 GLU A CA 1
ATOM 785 C C . GLU A 1 113 ? 44.349 -13.570 -13.732 1.00 53.41 113 GLU A C 1
ATOM 787 O O . GLU A 1 113 ? 45.287 -14.269 -14.118 1.00 53.41 113 GLU A O 1
ATOM 792 N N . VAL A 1 114 ? 43.835 -12.606 -14.494 1.00 59.22 114 VAL A N 1
ATOM 793 C CA . VAL A 1 114 ? 44.459 -12.133 -15.731 1.00 59.22 114 VAL A CA 1
ATOM 794 C C . VAL A 1 114 ? 45.603 -11.182 -15.383 1.00 59.22 114 VAL A C 1
ATOM 796 O O . VAL A 1 114 ? 45.380 -10.063 -14.9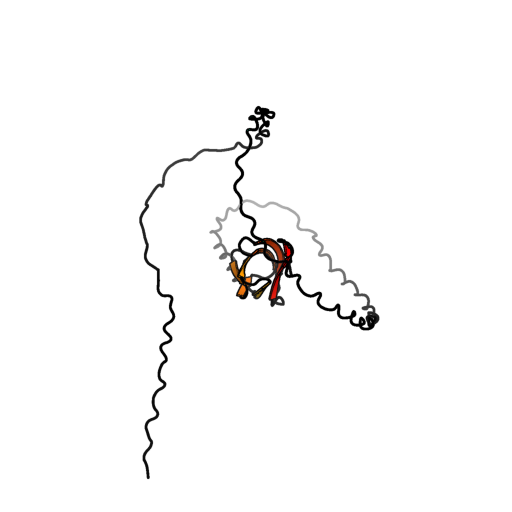23 1.00 59.22 114 VAL A O 1
ATOM 799 N N . SER A 1 115 ? 46.832 -11.649 -15.610 1.00 47.69 115 SER A N 1
ATOM 800 C CA . SER A 1 115 ? 48.065 -10.869 -15.516 1.00 47.69 115 SER A CA 1
ATOM 801 C C . SER A 1 115 ? 48.035 -9.664 -16.458 1.00 47.69 115 SER A C 1
ATOM 803 O O . SER A 1 115 ? 48.072 -9.807 -17.680 1.00 47.69 115 SER A O 1
ATOM 805 N N . LEU A 1 116 ? 48.004 -8.469 -15.871 1.00 59.12 116 LEU A N 1
ATOM 806 C CA . LEU A 1 116 ? 48.320 -7.203 -16.527 1.00 59.12 116 LEU A CA 1
ATOM 807 C C . LEU A 1 116 ? 49.838 -7.007 -16.472 1.00 59.12 116 LEU A C 1
ATOM 809 O O . LEU A 1 116 ? 50.346 -6.308 -15.599 1.00 59.12 116 LEU A O 1
ATOM 813 N N . GLU A 1 117 ? 50.563 -7.649 -17.382 1.00 57.41 117 GLU A N 1
ATOM 814 C CA . GLU A 1 117 ? 51.970 -7.333 -17.614 1.00 57.41 117 GLU A CA 1
ATOM 815 C C . GLU A 1 117 ? 52.156 -6.781 -19.028 1.00 57.41 117 GLU A C 1
ATOM 817 O O . GLU A 1 117 ? 51.784 -7.405 -20.019 1.00 57.41 117 GLU A O 1
ATOM 822 N N . ASP A 1 118 ? 52.792 -5.610 -19.049 1.00 53.31 118 ASP A N 1
ATOM 823 C CA . ASP A 1 118 ? 53.695 -5.142 -20.095 1.00 53.31 118 ASP A CA 1
ATOM 824 C C . ASP A 1 118 ? 53.079 -4.595 -21.394 1.00 53.31 118 ASP A C 1
ATOM 826 O O . ASP A 1 118 ? 52.917 -5.297 -22.387 1.00 53.31 118 ASP A O 1
ATOM 830 N N . VAL A 1 119 ? 52.852 -3.274 -21.423 1.00 57.56 119 VAL A N 1
ATOM 831 C CA . VAL A 1 119 ? 53.176 -2.485 -22.622 1.00 57.56 119 VAL A CA 1
ATOM 832 C C . VAL A 1 119 ? 53.864 -1.197 -22.187 1.00 57.56 119 VAL A C 1
ATOM 834 O O . VAL A 1 119 ? 53.249 -0.280 -21.641 1.00 57.56 119 VAL A O 1
ATOM 837 N N . ALA A 1 120 ? 55.171 -1.189 -22.418 1.00 52.69 120 ALA A N 1
ATOM 838 C CA . ALA A 1 120 ? 56.079 -0.084 -22.208 1.00 52.69 120 ALA A CA 1
ATOM 839 C C . ALA A 1 120 ? 55.756 1.147 -23.076 1.00 52.69 120 ALA A C 1
ATOM 841 O O . ALA A 1 120 ? 55.281 1.067 -24.208 1.00 52.69 120 ALA A O 1
ATOM 842 N N . GLU A 1 121 ? 56.080 2.283 -22.476 1.00 54.44 121 GLU A N 1
ATOM 843 C CA . GLU A 1 121 ? 56.040 3.659 -22.950 1.00 54.44 121 GLU A CA 1
ATOM 844 C C . GLU A 1 121 ? 57.083 3.926 -24.059 1.00 54.44 121 GLU A C 1
ATOM 846 O O . GLU A 1 121 ? 58.259 3.626 -23.875 1.00 54.44 121 GLU A O 1
ATOM 851 N N . GLU A 1 122 ? 56.689 4.556 -25.174 1.00 58.72 122 GLU A N 1
ATOM 852 C CA . GLU A 1 122 ? 57.525 5.570 -25.847 1.00 58.72 122 GLU A CA 1
ATOM 853 C C . GLU A 1 122 ? 56.656 6.548 -26.672 1.00 58.72 122 GLU A C 1
ATOM 855 O O . GLU A 1 122 ? 55.634 6.137 -27.234 1.00 58.72 122 GLU A O 1
ATOM 860 N N . PRO A 1 123 ? 57.014 7.848 -26.740 1.00 62.56 123 PRO A N 1
ATOM 861 C CA . PRO A 1 123 ? 56.163 8.903 -27.262 1.00 62.56 123 PRO A CA 1
ATOM 862 C C . PRO A 1 123 ? 56.488 9.207 -28.729 1.00 62.56 123 PRO A C 1
ATOM 864 O O . PRO A 1 123 ? 57.624 9.515 -29.078 1.00 62.56 123 PRO A O 1
ATOM 867 N N . ALA A 1 124 ? 55.468 9.223 -29.585 1.00 51.97 124 ALA A N 1
ATOM 868 C CA . ALA A 1 124 ? 55.591 9.738 -30.942 1.00 51.97 124 ALA A CA 1
ATOM 869 C C . ALA A 1 124 ? 54.449 10.716 -31.243 1.00 51.97 124 ALA A C 1
ATOM 871 O O . ALA A 1 124 ? 53.309 10.342 -31.485 1.00 51.97 124 ALA A O 1
ATOM 872 N N . GLU A 1 125 ? 54.814 11.990 -31.147 1.00 44.97 125 GLU A N 1
ATOM 873 C CA . GLU A 1 125 ? 54.468 13.079 -32.061 1.00 44.97 125 GLU A CA 1
ATOM 874 C C . GLU A 1 125 ? 53.007 13.223 -32.526 1.00 44.97 125 GLU A C 1
ATOM 876 O O . GLU A 1 125 ? 52.507 12.557 -33.429 1.00 44.97 125 GLU A O 1
ATOM 881 N N . ALA A 1 126 ? 52.382 14.243 -31.935 1.00 56.53 126 ALA A N 1
ATOM 882 C CA . ALA A 1 126 ? 51.264 15.036 -32.425 1.00 56.53 126 ALA A CA 1
ATOM 883 C C . ALA A 1 126 ? 50.954 14.911 -33.933 1.00 56.53 126 ALA A C 1
ATOM 885 O O . ALA A 1 126 ? 51.539 15.592 -34.775 1.00 56.53 126 ALA A O 1
ATOM 886 N N . SER A 1 127 ? 49.906 14.154 -34.247 1.00 44.41 127 SER A N 1
ATOM 887 C CA . SER A 1 127 ? 49.032 14.433 -35.385 1.00 44.41 127 SER A CA 1
ATOM 888 C C . SER A 1 127 ? 47.645 14.729 -34.845 1.00 44.41 127 SER A C 1
ATOM 890 O O . SER A 1 127 ? 46.903 13.833 -34.456 1.00 44.41 127 SER A O 1
ATOM 892 N N . VAL A 1 128 ? 47.305 16.017 -34.803 1.00 54.53 128 VAL A N 1
ATOM 893 C CA . VAL A 1 128 ? 45.935 16.478 -34.580 1.00 54.53 128 VAL A CA 1
ATOM 894 C C . VAL A 1 128 ? 45.155 16.160 -35.853 1.00 54.53 128 VAL A C 1
ATOM 896 O O . VAL A 1 128 ? 45.027 16.984 -36.756 1.00 54.53 128 VAL A O 1
ATOM 899 N N . VAL A 1 129 ? 44.682 14.921 -35.950 1.00 56.84 129 VAL A N 1
A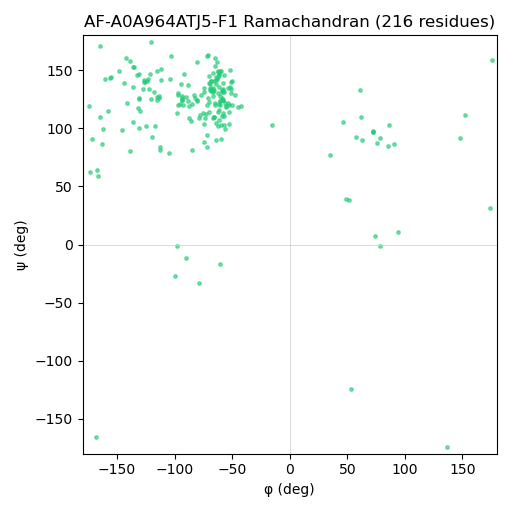TOM 900 C CA . VAL A 1 129 ? 43.554 14.592 -36.811 1.00 56.84 129 VAL A CA 1
ATOM 901 C C . VAL A 1 129 ? 42.346 15.174 -36.096 1.00 56.84 129 VAL A C 1
ATOM 903 O O . VAL A 1 129 ? 42.016 14.764 -34.987 1.00 56.84 129 VAL A O 1
ATOM 906 N N . ALA A 1 130 ? 41.734 16.196 -36.690 1.00 58.69 130 ALA A N 1
ATOM 907 C CA . ALA A 1 130 ? 40.413 16.639 -36.280 1.00 58.69 130 ALA A CA 1
ATOM 908 C C . ALA A 1 130 ? 39.443 15.486 -36.569 1.00 58.69 130 ALA A C 1
ATOM 910 O O . ALA A 1 130 ? 38.935 15.349 -37.682 1.00 58.69 130 ALA A O 1
ATOM 911 N N . GLU A 1 131 ? 39.277 14.615 -35.577 1.00 55.84 131 GLU A N 1
ATOM 912 C CA . GLU A 1 131 ? 38.250 13.591 -35.530 1.00 55.84 131 GLU A CA 1
ATOM 913 C C . GLU A 1 131 ? 36.913 14.326 -35.622 1.00 55.84 131 GLU A C 1
ATOM 915 O O . GLU A 1 131 ? 36.556 15.137 -34.761 1.00 55.84 131 GLU A O 1
ATOM 920 N N . ALA A 1 132 ? 36.229 14.152 -36.755 1.00 64.56 132 ALA A N 1
ATOM 921 C CA . ALA A 1 132 ? 34.845 14.571 -36.883 1.00 64.56 132 ALA A CA 1
ATOM 922 C C . ALA A 1 132 ? 34.094 13.977 -35.684 1.00 64.56 132 ALA A C 1
ATOM 924 O O . ALA A 1 132 ? 34.330 12.803 -35.399 1.00 64.56 132 ALA A O 1
ATOM 925 N N . PRO A 1 133 ? 33.252 14.751 -34.974 1.00 62.88 133 PRO A N 1
ATOM 926 C CA . PRO A 1 133 ? 32.581 14.256 -33.783 1.00 62.88 133 PRO A CA 1
ATOM 927 C C . PRO A 1 133 ? 31.886 12.949 -34.148 1.00 62.88 133 PRO A C 1
ATOM 929 O O . PRO A 1 133 ? 31.001 12.937 -35.011 1.00 62.88 133 PRO A O 1
ATOM 932 N N . GLU A 1 134 ? 32.356 11.852 -33.552 1.00 68.69 134 GLU A N 1
ATOM 933 C CA . GLU A 1 134 ? 31.670 10.572 -33.602 1.00 68.69 134 GLU A CA 1
ATOM 934 C C . GLU A 1 134 ? 30.204 10.868 -33.263 1.00 68.69 134 GLU A C 1
ATOM 936 O O . GLU A 1 134 ? 29.953 11.609 -32.305 1.00 68.69 134 GLU A O 1
ATOM 941 N N . PRO A 1 135 ? 29.228 10.419 -34.072 1.00 69.06 135 PRO A N 1
ATOM 942 C CA . PRO A 1 135 ? 27.832 10.644 -33.744 1.00 69.06 135 PRO A CA 1
ATOM 943 C C . PRO A 1 135 ? 27.606 10.039 -32.362 1.00 69.06 135 PRO A C 1
ATOM 945 O O . PRO A 1 135 ? 27.699 8.820 -32.219 1.00 69.06 135 PRO A O 1
ATOM 948 N N . GLU A 1 136 ? 27.375 10.891 -31.355 1.00 66.94 136 GLU A N 1
ATOM 949 C CA . GLU A 1 136 ? 27.046 10.456 -30.000 1.00 66.94 136 GLU A CA 1
ATOM 950 C C . GLU A 1 136 ? 25.997 9.357 -30.132 1.00 66.94 136 GLU A C 1
ATOM 952 O O . GLU A 1 136 ? 24.931 9.573 -30.725 1.00 66.94 136 GLU A O 1
ATOM 957 N N . ALA A 1 137 ? 26.338 8.150 -29.671 1.00 71.31 137 ALA A N 1
ATOM 958 C CA . ALA A 1 137 ? 25.393 7.052 -29.668 1.00 71.31 137 ALA A CA 1
ATOM 959 C C . ALA A 1 137 ? 24.112 7.571 -29.000 1.00 71.31 137 ALA A C 1
ATOM 961 O O . ALA A 1 137 ? 24.207 8.209 -27.944 1.00 71.31 137 ALA A O 1
ATOM 962 N N . PRO A 1 138 ? 22.928 7.371 -29.611 1.00 72.06 138 PRO A N 1
ATOM 963 C CA . PRO A 1 138 ? 21.691 7.828 -29.004 1.00 72.06 138 PRO A CA 1
ATOM 964 C C . PRO A 1 138 ? 21.654 7.300 -27.566 1.00 72.06 138 PRO A C 1
ATOM 966 O O . PRO A 1 138 ? 22.021 6.135 -27.354 1.00 72.06 138 PRO A O 1
ATOM 969 N N . PRO A 1 139 ? 21.273 8.135 -26.580 1.00 74.75 139 PRO A N 1
ATOM 970 C CA . PRO A 1 139 ? 21.242 7.705 -25.192 1.00 74.75 139 PRO A CA 1
ATOM 971 C C . PRO A 1 139 ? 20.446 6.400 -25.113 1.00 74.75 139 PRO A C 1
ATOM 973 O O . PRO A 1 139 ? 19.458 6.259 -25.847 1.00 74.75 139 PRO A O 1
ATOM 976 N N . PRO A 1 140 ? 20.887 5.426 -24.294 1.00 74.06 140 PRO A N 1
ATOM 977 C CA . PRO A 1 140 ? 20.208 4.145 -24.192 1.00 74.06 140 PRO A CA 1
ATOM 978 C C . PRO A 1 140 ? 18.725 4.416 -23.965 1.00 74.06 140 PRO A C 1
ATOM 980 O O . PRO A 1 140 ? 18.362 5.117 -23.021 1.00 74.06 140 PRO A O 1
ATOM 983 N N . ALA A 1 141 ? 17.889 3.933 -24.887 1.00 72.19 141 ALA A N 1
ATOM 984 C CA . ALA A 1 141 ? 16.456 4.159 -24.827 1.00 72.19 141 ALA A CA 1
ATOM 985 C C . ALA A 1 141 ? 15.962 3.719 -23.445 1.00 72.19 141 ALA A C 1
ATOM 987 O O . ALA A 1 141 ? 16.156 2.560 -23.065 1.00 72.19 141 ALA A O 1
ATOM 988 N N . GLU A 1 142 ? 15.384 4.652 -22.688 1.00 66.00 142 GLU A N 1
ATOM 989 C CA . GLU A 1 142 ? 14.852 4.383 -21.357 1.00 66.00 142 GLU A CA 1
ATOM 990 C C . GLU A 1 142 ? 13.767 3.314 -21.495 1.00 66.00 142 GLU A C 1
ATOM 992 O O . GLU A 1 142 ? 12.667 3.566 -21.992 1.00 66.00 142 GLU A O 1
ATOM 997 N N . GLN A 1 143 ? 14.102 2.075 -21.132 1.00 65.69 143 GLN A N 1
ATOM 998 C CA . GLN A 1 143 ? 13.130 0.993 -21.140 1.00 65.69 143 GLN A CA 1
ATOM 999 C C . GLN A 1 143 ? 12.010 1.363 -20.161 1.00 65.69 143 GLN A C 1
ATOM 1001 O O . GLN A 1 143 ? 12.301 1.838 -19.058 1.00 65.69 143 GLN A O 1
ATOM 1006 N N . PRO A 1 144 ? 10.733 1.171 -20.533 1.00 67.69 144 PRO A N 1
ATOM 1007 C CA . PRO A 1 144 ? 9.627 1.515 -19.657 1.00 67.69 144 PRO A CA 1
ATOM 1008 C C . PRO A 1 144 ? 9.772 0.739 -18.347 1.00 67.69 144 PRO A C 1
ATOM 1010 O O . PRO A 1 144 ? 9.869 -0.489 -18.355 1.00 67.69 144 PRO A O 1
ATOM 1013 N N . ALA A 1 145 ? 9.803 1.459 -17.224 1.00 74.56 145 ALA A N 1
ATOM 1014 C CA . ALA A 1 145 ? 9.898 0.844 -15.908 1.00 74.56 145 ALA A CA 1
ATOM 1015 C C . ALA A 1 145 ? 8.747 -0.156 -15.733 1.00 74.56 145 ALA A C 1
ATOM 1017 O O . ALA A 1 145 ? 7.572 0.218 -15.794 1.00 74.56 145 ALA A O 1
ATOM 1018 N N . ALA A 1 146 ? 9.084 -1.433 -15.542 1.00 86.50 146 ALA A N 1
ATOM 1019 C CA . ALA A 1 146 ? 8.095 -2.464 -15.267 1.00 86.50 146 ALA A CA 1
ATOM 1020 C C . ALA A 1 146 ? 7.305 -2.079 -14.007 1.00 86.50 146 ALA A C 1
ATOM 1022 O O . ALA A 1 146 ? 7.887 -1.663 -13.006 1.00 86.50 146 ALA A O 1
ATOM 1023 N N . THR A 1 147 ? 5.978 -2.201 -14.054 1.00 92.81 147 THR A N 1
ATOM 1024 C CA . THR A 1 147 ? 5.105 -1.928 -12.902 1.00 92.81 147 THR A CA 1
ATOM 1025 C C . THR A 1 147 ? 4.287 -3.159 -12.548 1.00 92.81 147 THR A C 1
ATOM 1027 O O . THR A 1 147 ? 3.928 -3.939 -13.426 1.00 92.81 147 THR A O 1
ATOM 1030 N N . VAL A 1 148 ? 4.012 -3.324 -11.258 1.00 93.88 148 VAL A N 1
ATOM 1031 C CA . VAL A 1 148 ? 3.209 -4.390 -10.661 1.00 93.88 148 VAL A CA 1
ATOM 1032 C C . VAL A 1 148 ? 1.948 -3.756 -10.087 1.00 93.88 148 VAL A C 1
ATOM 1034 O O . VAL A 1 148 ? 2.030 -2.784 -9.334 1.00 93.88 148 VAL A O 1
ATOM 1037 N N . THR A 1 149 ? 0.782 -4.282 -10.446 1.00 96.31 149 THR A N 1
ATOM 1038 C CA . THR A 1 149 ? -0.501 -3.858 -9.875 1.00 96.31 149 THR A CA 1
ATOM 1039 C C . THR A 1 149 ? -0.785 -4.662 -8.614 1.00 96.31 149 THR A C 1
ATOM 1041 O O . THR A 1 149 ? -0.904 -5.882 -8.676 1.00 96.31 149 THR A O 1
ATOM 1044 N N . VAL A 1 150 ? -0.904 -3.977 -7.476 1.00 96.38 150 VAL A N 1
ATOM 1045 C CA . VAL A 1 150 ? -1.209 -4.582 -6.176 1.00 96.38 150 VAL A CA 1
ATOM 1046 C C . VAL A 1 150 ? -2.599 -4.171 -5.708 1.00 96.38 150 VAL A C 1
ATOM 1048 O O . VAL A 1 150 ? -3.013 -3.021 -5.872 1.00 96.38 150 VAL A O 1
ATOM 1051 N N . ARG A 1 151 ? -3.328 -5.100 -5.089 1.00 97.62 151 ARG A N 1
ATOM 1052 C CA . ARG A 1 151 ? -4.598 -4.808 -4.418 1.00 97.62 151 ARG A CA 1
ATOM 1053 C C . ARG A 1 151 ? -4.328 -4.143 -3.083 1.00 97.62 151 ARG A C 1
ATOM 1055 O O . ARG A 1 151 ? -3.586 -4.669 -2.261 1.00 97.62 151 ARG A O 1
ATOM 1062 N N . VAL A 1 152 ? -4.971 -3.017 -2.834 1.00 97.38 152 VAL A N 1
ATOM 1063 C CA . VAL A 1 152 ? -4.799 -2.251 -1.606 1.00 97.38 152 VAL A CA 1
ATOM 1064 C C . VAL A 1 152 ? -6.090 -2.287 -0.811 1.00 97.38 152 VAL A C 1
ATOM 1066 O O . VAL A 1 152 ? -7.161 -1.957 -1.320 1.00 97.38 152 VAL A O 1
ATOM 1069 N N . VAL A 1 153 ? -5.999 -2.699 0.447 1.00 97.75 153 VAL A N 1
ATOM 1070 C CA . VAL A 1 153 ? -7.142 -2.794 1.358 1.00 97.75 153 VAL A CA 1
ATOM 1071 C C . VAL A 1 153 ? -6.786 -2.211 2.716 1.00 97.75 153 VAL A C 1
ATOM 1073 O O . VAL A 1 153 ? -5.626 -2.244 3.129 1.00 97.75 153 VAL A O 1
ATOM 1076 N N . SER A 1 154 ? -7.788 -1.724 3.440 1.00 97.00 154 SER A N 1
ATOM 1077 C CA . SER A 1 154 ? -7.596 -1.232 4.799 1.00 97.00 154 SER A CA 1
ATOM 1078 C C . SER A 1 154 ? -8.761 -1.579 5.720 1.00 97.00 154 SER A C 1
ATOM 1080 O O . SER A 1 154 ? -9.862 -1.890 5.259 1.00 97.00 154 SER A O 1
ATOM 1082 N N . ILE A 1 155 ? -8.502 -1.525 7.027 1.00 95.94 155 ILE A N 1
ATOM 1083 C CA . ILE A 1 155 ? -9.518 -1.601 8.080 1.00 95.94 155 ILE A CA 1
ATOM 1084 C C . ILE A 1 155 ? -9.286 -0.430 9.055 1.00 95.94 155 ILE A C 1
ATOM 1086 O O . ILE A 1 155 ? -8.237 -0.420 9.702 1.00 95.94 155 ILE A O 1
ATOM 1090 N N . PRO A 1 156 ? -10.217 0.538 9.173 1.00 95.25 156 PRO A N 1
ATOM 1091 C CA . PRO A 1 156 ? -11.462 0.669 8.402 1.00 95.25 156 PRO A CA 1
ATOM 1092 C C . PRO A 1 156 ? -11.211 0.920 6.901 1.00 95.25 156 PRO A C 1
ATOM 1094 O O . PRO A 1 156 ? -10.113 1.291 6.497 1.00 95.25 156 PRO A O 1
ATOM 1097 N N . ALA A 1 157 ? -12.204 0.660 6.047 1.00 95.62 157 ALA A N 1
ATOM 1098 C CA . ALA A 1 157 ? -12.107 0.965 4.614 1.00 95.62 157 ALA A CA 1
ATOM 1099 C C . ALA A 1 157 ? -12.171 2.484 4.365 1.00 95.62 157 ALA A C 1
ATOM 1101 O O . ALA A 1 157 ? -12.648 3.229 5.217 1.00 95.62 157 ALA A O 1
ATOM 1102 N N . GLY A 1 158 ? -11.744 2.938 3.185 1.00 95.69 158 GLY A N 1
ATOM 1103 C CA . GLY A 1 158 ? -11.779 4.353 2.804 1.00 95.69 158 GLY A CA 1
ATOM 1104 C C . GLY A 1 158 ? -10.484 5.117 3.079 1.00 95.69 158 GLY A C 1
ATOM 1105 O O . GLY A 1 158 ? -10.464 6.336 2.943 1.00 95.69 158 GLY A O 1
ATOM 1106 N N . ALA A 1 159 ? -9.395 4.430 3.425 1.00 97.00 159 ALA A N 1
ATOM 1107 C CA . ALA A 1 159 ? -8.086 5.054 3.550 1.00 97.00 159 ALA A CA 1
ATOM 1108 C C . ALA A 1 159 ? -7.541 5.515 2.189 1.00 97.00 159 ALA A C 1
ATOM 1110 O O . ALA A 1 159 ? -7.643 4.794 1.188 1.00 97.00 159 ALA A O 1
ATOM 1111 N N . ASP A 1 160 ? -6.910 6.684 2.192 1.00 97.81 160 ASP A N 1
ATOM 1112 C CA . ASP A 1 160 ? -6.061 7.209 1.129 1.00 97.81 160 ASP A CA 1
ATOM 1113 C C . ASP A 1 160 ? -4.671 6.584 1.228 1.00 97.81 160 ASP A C 1
ATOM 1115 O O . ASP A 1 160 ? -3.996 6.707 2.253 1.00 97.81 160 ASP A O 1
ATOM 1119 N N . VAL A 1 161 ? -4.215 5.940 0.158 1.00 97.38 161 VAL A N 1
ATOM 1120 C CA . VAL A 1 161 ? -2.887 5.326 0.084 1.00 97.38 161 VAL A CA 1
ATOM 1121 C C . VAL A 1 161 ? -2.092 5.993 -1.022 1.00 97.38 161 VAL A C 1
ATOM 1123 O O . VAL A 1 161 ? -2.580 6.137 -2.140 1.00 97.38 161 VAL A O 1
ATOM 1126 N N . SER A 1 162 ? -0.855 6.391 -0.730 1.00 97.44 162 SER A N 1
ATOM 1127 C CA . SER A 1 162 ? 0.042 7.011 -1.708 1.00 97.44 162 SER A CA 1
ATOM 1128 C C . SER A 1 162 ? 1.462 6.460 -1.621 1.00 97.44 162 SER A C 1
ATOM 1130 O O . SER A 1 162 ? 2.010 6.294 -0.534 1.00 97.44 162 SER A O 1
ATOM 1132 N N . ALA A 1 163 ? 2.061 6.166 -2.774 1.00 96.31 163 ALA A N 1
ATOM 1133 C CA . ALA A 1 163 ? 3.435 5.688 -2.898 1.00 96.31 163 ALA A CA 1
ATOM 1134 C C . ALA A 1 163 ? 3.986 6.003 -4.294 1.00 96.31 163 ALA A C 1
ATOM 1136 O O . ALA A 1 163 ? 3.257 5.932 -5.282 1.00 96.31 163 ALA A O 1
ATOM 1137 N N . ALA A 1 164 ? 5.271 6.358 -4.381 1.00 93.19 164 ALA A N 1
ATOM 1138 C CA . ALA A 1 164 ? 5.966 6.643 -5.646 1.00 93.19 164 ALA A CA 1
ATOM 1139 C C . ALA A 1 164 ? 5.212 7.618 -6.587 1.00 93.19 164 ALA A C 1
ATOM 1141 O O . ALA A 1 164 ? 5.166 7.424 -7.800 1.00 93.19 164 ALA A O 1
ATOM 1142 N N . GLY A 1 165 ? 4.573 8.652 -6.022 1.00 92.94 165 GLY A N 1
ATOM 1143 C CA . GLY A 1 165 ? 3.798 9.644 -6.783 1.00 92.94 165 GLY A CA 1
ATOM 1144 C C . GLY A 1 165 ? 2.443 9.150 -7.305 1.00 92.94 165 GLY A C 1
ATOM 1145 O O . GLY A 1 165 ? 1.786 9.862 -8.058 1.00 92.94 165 GLY A O 1
ATOM 1146 N N . ARG A 1 166 ? 2.012 7.948 -6.913 1.00 95.25 166 ARG A N 1
ATOM 1147 C CA . ARG A 1 166 ? 0.717 7.354 -7.264 1.00 95.25 166 ARG A CA 1
ATOM 1148 C C . ARG A 1 166 ? -0.156 7.251 -6.020 1.00 95.25 166 ARG A C 1
ATOM 1150 O O . ARG A 1 166 ? 0.365 7.097 -4.915 1.00 95.25 166 ARG A O 1
ATOM 1157 N N . SER A 1 167 ? -1.470 7.318 -6.198 1.00 96.31 167 SER A N 1
ATOM 1158 C CA . SER A 1 167 ? -2.439 7.210 -5.109 1.00 96.31 167 SER A CA 1
ATOM 1159 C C . SER A 1 167 ? -3.611 6.303 -5.470 1.00 96.31 167 SER A C 1
ATOM 1161 O O . SER A 1 167 ? -3.949 6.138 -6.641 1.00 96.31 167 SER A O 1
ATOM 1163 N N . ALA A 1 168 ? -4.210 5.698 -4.448 1.00 97.06 168 ALA A N 1
ATOM 1164 C CA . ALA A 1 168 ? -5.403 4.872 -4.546 1.00 97.06 168 ALA A CA 1
ATOM 1165 C C . ALA A 1 168 ? -6.231 4.992 -3.26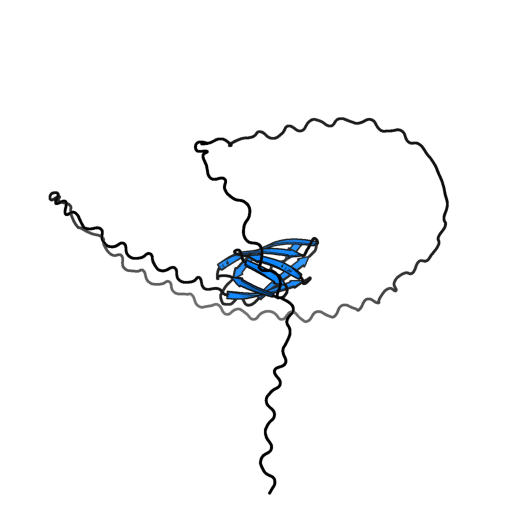0 1.00 97.06 168 ALA A C 1
ATOM 1167 O O . ALA A 1 168 ? -5.679 5.160 -2.173 1.00 97.06 168 ALA A O 1
ATOM 1168 N N . HIS A 1 169 ? -7.550 4.851 -3.385 1.00 97.19 169 HIS A N 1
ATOM 1169 C CA . HIS A 1 169 ? -8.437 4.660 -2.240 1.00 97.19 169 HIS A CA 1
ATOM 1170 C C . HIS A 1 169 ? -8.636 3.176 -1.963 1.00 97.19 169 HIS A C 1
ATOM 1172 O O . HIS A 1 169 ? -8.678 2.357 -2.879 1.00 97.19 169 HIS A O 1
ATOM 1178 N N . THR A 1 170 ? -8.788 2.835 -0.691 1.00 96.50 170 THR A N 1
ATOM 1179 C CA . THR A 1 170 ? -9.042 1.463 -0.248 1.00 96.50 170 THR A CA 1
ATOM 1180 C C . THR A 1 170 ? -10.543 1.192 -0.068 1.00 96.50 170 THR A C 1
ATOM 1182 O O . THR A 1 170 ? -11.247 2.017 0.514 1.00 96.50 170 THR A O 1
ATOM 1185 N N . PRO A 1 171 ? -11.054 0.020 -0.489 1.00 97.25 171 PRO A N 1
ATOM 1186 C CA . PRO A 1 171 ? -10.375 -0.988 -1.302 1.00 97.25 171 PRO A CA 1
ATOM 1187 C C . PRO A 1 171 ? -10.158 -0.510 -2.750 1.00 97.25 171 PRO A C 1
ATOM 1189 O O . PRO A 1 171 ? -11.055 0.072 -3.354 1.00 97.25 171 PRO A O 1
ATOM 1192 N N . GLY A 1 172 ? -8.987 -0.802 -3.318 1.00 97.25 172 GLY A N 1
ATOM 1193 C CA . GLY A 1 172 ? -8.627 -0.396 -4.678 1.00 97.25 172 GLY A CA 1
ATOM 1194 C C . GLY A 1 172 ? -7.362 -1.079 -5.185 1.00 97.25 172 GLY A C 1
ATOM 1195 O O . GLY A 1 172 ? -6.896 -2.058 -4.602 1.00 97.25 172 GLY A O 1
ATOM 1196 N N . GLU A 1 173 ? -6.801 -0.570 -6.276 1.00 97.06 173 GLU A N 1
ATOM 1197 C CA . GLU A 1 173 ? -5.571 -1.089 -6.878 1.00 97.06 173 GLU A CA 1
ATOM 1198 C C . GLU A 1 173 ? -4.554 0.037 -7.051 1.00 97.06 173 GLU A C 1
ATOM 1200 O O . GLU A 1 173 ? -4.904 1.166 -7.393 1.00 97.06 173 GLU A O 1
ATOM 1205 N N . LEU A 1 174 ? -3.283 -0.276 -6.814 1.00 96.12 174 LEU A N 1
ATOM 1206 C CA . LEU A 1 174 ? -2.173 0.655 -6.953 1.00 96.12 174 LEU A CA 1
ATOM 1207 C C . LEU A 1 174 ? -1.087 -0.022 -7.780 1.00 96.12 174 LEU A C 1
ATOM 1209 O O . LEU A 1 174 ? -0.645 -1.119 -7.461 1.00 96.12 174 LEU A O 1
ATOM 1213 N N . SER A 1 175 ? -0.659 0.616 -8.863 1.00 95.94 175 SER A N 1
ATOM 1214 C CA . SER A 1 175 ? 0.443 0.088 -9.670 1.00 95.94 175 SER A CA 1
ATOM 1215 C C . SER A 1 175 ? 1.746 0.717 -9.207 1.00 95.94 175 SER A C 1
ATOM 1217 O O . SER A 1 175 ? 1.843 1.937 -9.225 1.00 95.94 175 SER A O 1
ATOM 1219 N N . LEU A 1 176 ? 2.750 -0.067 -8.829 1.00 94.56 176 LEU A N 1
ATOM 1220 C CA . LEU A 1 176 ? 4.054 0.419 -8.364 1.00 94.56 176 LEU A CA 1
ATOM 1221 C C . LEU A 1 176 ? 5.179 -0.315 -9.098 1.00 94.56 176 LEU A C 1
ATOM 1223 O O . LEU A 1 176 ? 5.007 -1.482 -9.445 1.00 94.56 176 LEU A O 1
ATOM 1227 N N . PRO A 1 177 ? 6.328 0.323 -9.369 1.00 93.88 177 PRO A N 1
ATOM 1228 C CA . PRO A 1 177 ? 7.494 -0.420 -9.830 1.00 93.88 177 PRO A CA 1
ATOM 1229 C C . PRO A 1 177 ? 7.976 -1.374 -8.725 1.00 93.88 177 PRO A C 1
ATOM 1231 O O . PRO A 1 177 ? 7.752 -1.095 -7.546 1.00 93.88 177 PRO A O 1
ATOM 1234 N N . PRO A 1 178 ? 8.636 -2.491 -9.054 1.00 94.00 178 PRO A N 1
ATOM 1235 C CA . PRO A 1 178 ? 9.224 -3.350 -8.038 1.00 94.00 178 PRO A CA 1
ATOM 1236 C C . PRO A 1 178 ? 10.337 -2.608 -7.276 1.00 94.00 178 PRO A C 1
ATOM 1238 O O . PRO A 1 178 ? 11.066 -1.801 -7.852 1.00 94.00 178 PRO A O 1
ATOM 1241 N N . GLY A 1 179 ? 10.458 -2.866 -5.978 1.00 94.56 179 GLY A N 1
ATOM 1242 C CA . GLY A 1 179 ? 11.436 -2.261 -5.080 1.00 94.56 179 GLY A CA 1
ATOM 1243 C C . GLY A 1 179 ? 10.843 -1.838 -3.738 1.00 94.56 179 GLY A C 1
ATOM 1244 O O . GLY A 1 179 ? 9.675 -2.085 -3.433 1.00 94.56 179 GLY A O 1
ATOM 1245 N N . LYS A 1 180 ? 11.669 -1.174 -2.926 1.00 96.00 180 LYS A N 1
ATOM 1246 C CA . LYS A 1 180 ? 11.267 -0.640 -1.622 1.00 96.00 180 LYS A CA 1
ATOM 1247 C C . LYS A 1 180 ? 10.575 0.705 -1.782 1.00 96.00 180 LYS A C 1
ATOM 1249 O O . LYS A 1 180 ? 11.152 1.634 -2.343 1.00 96.00 180 LYS A O 1
ATOM 1254 N N . HIS A 1 181 ? 9.376 0.817 -1.226 1.00 96.00 181 HIS A N 1
ATOM 1255 C CA . HIS A 1 181 ? 8.550 2.017 -1.279 1.00 96.00 181 HIS A CA 1
ATOM 1256 C C . HIS A 1 181 ? 8.169 2.484 0.112 1.00 96.00 181 HIS A C 1
ATOM 1258 O O . HIS A 1 181 ? 7.799 1.684 0.968 1.00 96.00 181 HIS A O 1
ATOM 1264 N N . THR A 1 182 ? 8.181 3.799 0.305 1.00 97.31 182 THR A N 1
ATOM 1265 C CA . THR A 1 182 ? 7.517 4.429 1.446 1.00 97.31 182 THR A CA 1
ATOM 1266 C C . THR A 1 182 ? 6.071 4.701 1.059 1.00 97.31 182 THR A C 1
ATOM 1268 O O . THR A 1 182 ? 5.792 5.570 0.232 1.00 97.31 182 THR A O 1
ATOM 1271 N N . VAL A 1 183 ? 5.154 3.944 1.647 1.00 97.12 183 VAL A N 1
ATOM 1272 C CA . VAL A 1 183 ? 3.712 4.103 1.479 1.00 97.12 183 VAL A CA 1
ATOM 1273 C C . VAL A 1 183 ? 3.193 4.994 2.591 1.00 97.12 183 VAL A C 1
ATOM 1275 O O . VAL A 1 183 ? 3.384 4.688 3.765 1.00 97.12 183 VAL A O 1
ATOM 1278 N N . ARG A 1 184 ? 2.515 6.082 2.239 1.00 97.56 184 ARG A N 1
ATOM 1279 C CA . ARG A 1 184 ? 1.760 6.899 3.187 1.00 97.56 184 ARG A CA 1
ATOM 1280 C C . ARG A 1 184 ? 0.297 6.486 3.141 1.00 97.56 184 ARG A C 1
ATOM 1282 O O . ARG A 1 184 ? -0.283 6.412 2.059 1.00 97.56 184 ARG A O 1
ATOM 1289 N N . VAL A 1 185 ? -0.279 6.247 4.311 1.00 97.56 185 VAL A N 1
ATOM 1290 C CA . VAL A 1 185 ? -1.679 5.856 4.485 1.00 97.56 185 VAL A CA 1
ATOM 1291 C C . VAL A 1 185 ? -2.358 6.877 5.384 1.00 97.56 185 VAL A C 1
ATOM 1293 O O . VAL A 1 185 ? -1.808 7.241 6.423 1.00 97.56 185 VAL A O 1
ATOM 1296 N N . LYS A 1 186 ? -3.545 7.335 4.994 1.00 97.38 186 LYS A N 1
ATOM 1297 C CA . LYS A 1 186 ? -4.353 8.283 5.759 1.00 97.38 186 LYS A CA 1
ATOM 1298 C C . LYS A 1 186 ? -5.791 7.782 5.870 1.00 97.38 186 LYS A C 1
ATOM 1300 O O . LYS A 1 186 ? -6.430 7.506 4.863 1.00 97.38 186 LYS A O 1
ATOM 1305 N N . PHE A 1 187 ? -6.295 7.699 7.094 1.00 96.50 187 PHE A N 1
ATOM 1306 C CA . PHE A 1 187 ? -7.668 7.327 7.428 1.00 96.50 187 PHE A CA 1
ATOM 1307 C C . PHE A 1 187 ? -8.435 8.590 7.839 1.00 96.50 187 PHE A C 1
ATOM 1309 O O . PHE A 1 187 ? -8.569 8.884 9.023 1.00 96.50 187 PHE A O 1
ATOM 1316 N N . GLY A 1 188 ? -8.863 9.402 6.865 1.00 91.94 188 GLY A N 1
ATOM 1317 C CA . GLY A 1 188 ? -9.593 10.647 7.141 1.00 91.94 188 GLY A CA 1
ATOM 1318 C C . GLY A 1 188 ? -8.862 11.571 8.129 1.00 91.94 188 GLY A C 1
ATOM 1319 O O . GLY A 1 188 ? -7.710 11.943 7.899 1.00 91.94 188 GLY A O 1
ATOM 1320 N N . GLU A 1 189 ? -9.540 11.946 9.215 1.00 91.81 189 GLU A N 1
ATOM 1321 C CA . GLU A 1 189 ? -8.971 12.699 10.348 1.00 91.81 189 GLU A CA 1
ATOM 1322 C C . GLU A 1 189 ? -8.573 11.791 11.531 1.00 91.81 189 GLU A C 1
ATOM 1324 O O . GLU A 1 189 ? -8.051 12.277 12.530 1.00 91.81 189 GLU A O 1
ATOM 1329 N N . GLU A 1 190 ? -8.803 10.478 11.424 1.00 91.62 190 GLU A N 1
ATOM 1330 C CA . GLU A 1 190 ? -8.634 9.505 12.513 1.00 91.62 190 GLU A CA 1
ATOM 1331 C C . GLU A 1 190 ? -7.167 9.123 12.737 1.00 91.62 190 GLU A C 1
ATOM 1333 O O . GLU A 1 190 ? -6.754 8.850 13.863 1.00 91.62 190 GLU A O 1
ATOM 1338 N N . GLY A 1 191 ? -6.369 9.102 11.668 1.00 92.12 191 GLY A N 1
ATOM 1339 C CA . GLY A 1 191 ? -4.939 8.844 11.771 1.00 92.12 191 GLY A CA 1
ATOM 1340 C C . GLY A 1 191 ? -4.228 8.760 10.428 1.00 92.12 191 GLY A C 1
ATOM 1341 O O . GLY A 1 191 ? -4.823 8.507 9.377 1.00 92.12 191 GLY A O 1
ATOM 1342 N N . GLU A 1 192 ? -2.918 8.968 10.465 1.00 95.88 192 GLU A N 1
ATOM 1343 C CA . GLU A 1 192 ? -2.034 8.790 9.320 1.00 95.88 192 GLU A CA 1
ATOM 1344 C C . GLU A 1 192 ? -0.732 8.110 9.734 1.00 95.88 192 GLU A C 1
ATOM 1346 O O . GLU A 1 192 ? -0.327 8.139 10.895 1.00 95.88 192 GLU A O 1
ATOM 1351 N N . GLY A 1 193 ? -0.063 7.489 8.770 1.00 95.75 193 GLY A N 1
ATOM 1352 C CA . GLY A 1 193 ? 1.207 6.827 9.012 1.00 95.75 193 GLY A CA 1
ATOM 1353 C C . GLY A 1 193 ? 1.952 6.512 7.729 1.00 95.75 193 GLY A C 1
ATOM 1354 O O . GLY A 1 193 ? 1.435 6.661 6.617 1.00 95.75 193 GLY A O 1
ATOM 1355 N N . THR A 1 194 ? 3.199 6.086 7.894 1.00 96.94 194 THR A N 1
ATOM 1356 C CA . THR A 1 194 ? 4.075 5.684 6.797 1.00 96.94 194 THR A CA 1
ATOM 1357 C C . THR A 1 194 ? 4.616 4.280 7.035 1.00 96.94 194 THR A C 1
ATOM 1359 O O . THR A 1 194 ? 4.981 3.915 8.149 1.00 96.94 194 THR A O 1
ATOM 1362 N N . CYS A 1 195 ? 4.673 3.492 5.965 1.00 95.06 195 CYS A N 1
ATOM 1363 C CA . CYS A 1 195 ? 5.142 2.114 5.961 1.00 95.06 195 CYS A CA 1
ATOM 1364 C C . CYS A 1 195 ? 6.213 1.943 4.890 1.00 95.06 195 CYS A C 1
ATOM 1366 O O . CYS A 1 195 ? 6.018 2.364 3.751 1.00 95.06 195 CYS A O 1
ATOM 1368 N N . ALA A 1 196 ? 7.321 1.289 5.227 1.00 96.12 196 ALA A N 1
ATOM 1369 C CA . ALA A 1 196 ? 8.241 0.782 4.219 1.00 96.12 196 ALA A CA 1
ATOM 1370 C C . ALA A 1 196 ? 7.741 -0.592 3.763 1.00 96.12 196 ALA A C 1
ATOM 1372 O O . ALA A 1 196 ? 7.612 -1.498 4.584 1.00 96.12 196 ALA A O 1
ATOM 1373 N N . VAL A 1 197 ? 7.455 -0.745 2.474 1.00 95.69 197 VAL A N 1
ATOM 1374 C CA . VAL A 1 197 ? 7.029 -2.020 1.882 1.00 95.69 197 VAL A CA 1
ATOM 1375 C C . VAL A 1 197 ? 7.969 -2.394 0.747 1.00 95.69 197 VAL A C 1
ATOM 1377 O O . VAL A 1 197 ? 8.423 -1.530 -0.002 1.00 95.69 197 VAL A O 1
ATOM 1380 N N . ASP A 1 198 ? 8.264 -3.681 0.618 1.00 95.31 198 ASP A N 1
ATOM 1381 C CA . ASP A 1 198 ? 9.007 -4.224 -0.517 1.00 95.31 198 ASP A CA 1
ATOM 1382 C C . ASP A 1 198 ? 8.000 -4.798 -1.521 1.00 95.31 198 ASP A C 1
ATOM 1384 O O . ASP A 1 198 ? 7.253 -5.730 -1.214 1.00 95.31 198 ASP A O 1
ATOM 1388 N N . VAL A 1 199 ? 7.903 -4.175 -2.696 1.00 95.31 199 VAL A N 1
ATOM 1389 C CA . VAL A 1 199 ? 7.016 -4.611 -3.777 1.00 95.31 199 VAL A CA 1
ATOM 1390 C C . VAL A 1 199 ? 7.836 -5.441 -4.748 1.00 95.31 199 VAL A C 1
ATOM 1392 O O . VAL A 1 199 ? 8.776 -4.950 -5.363 1.00 95.31 199 VAL A O 1
ATOM 1395 N N . SER A 1 200 ? 7.452 -6.693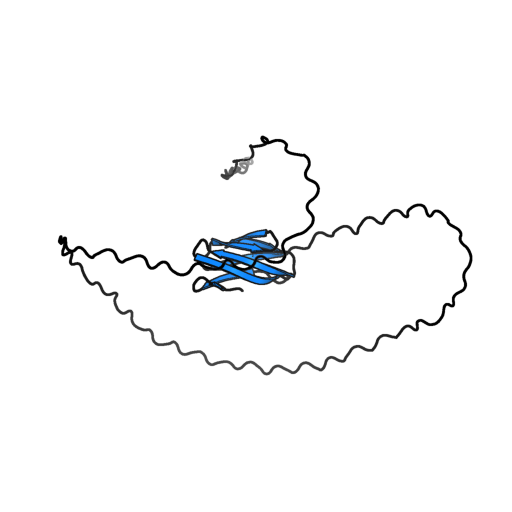 -4.941 1.00 93.88 200 SER A N 1
ATOM 1396 C CA . SER A 1 200 ? 8.045 -7.574 -5.945 1.00 93.88 200 SER A CA 1
ATOM 1397 C C . SER A 1 200 ? 6.972 -8.048 -6.923 1.00 93.88 200 SER A C 1
ATOM 1399 O O . SER A 1 200 ? 5.783 -7.819 -6.712 1.00 93.88 200 SER A O 1
ATOM 1401 N N . ALA A 1 201 ? 7.369 -8.764 -7.977 1.00 89.44 201 ALA A N 1
ATOM 1402 C CA . ALA A 1 201 ? 6.416 -9.403 -8.888 1.00 89.44 201 ALA A CA 1
ATOM 1403 C C . ALA A 1 201 ? 5.501 -10.436 -8.193 1.00 89.44 201 ALA A C 1
ATOM 1405 O O . ALA A 1 201 ? 4.477 -10.810 -8.755 1.00 89.44 201 ALA A O 1
ATOM 1406 N N . ALA A 1 202 ? 5.864 -10.895 -6.989 1.00 88.88 202 ALA A N 1
ATOM 1407 C CA . ALA A 1 202 ? 5.063 -11.813 -6.186 1.00 88.88 202 ALA A CA 1
ATOM 1408 C C . ALA A 1 202 ? 4.084 -11.101 -5.234 1.00 88.88 202 ALA A C 1
ATOM 1410 O O . ALA A 1 202 ? 3.226 -11.757 -4.649 1.00 88.88 202 ALA A O 1
ATOM 1411 N N . THR A 1 203 ? 4.203 -9.783 -5.051 1.00 92.75 203 THR A N 1
ATOM 1412 C CA . THR A 1 203 ? 3.314 -9.025 -4.167 1.00 92.75 203 THR A CA 1
ATOM 1413 C C . THR A 1 203 ? 1.962 -8.837 -4.854 1.00 92.75 203 THR A C 1
ATOM 1415 O O . THR A 1 203 ? 1.878 -8.113 -5.840 1.00 92.75 203 THR A O 1
ATOM 1418 N N . ASP A 1 204 ? 0.896 -9.454 -4.336 1.00 95.38 204 ASP A N 1
ATOM 1419 C CA . ASP A 1 204 ? -0.465 -9.292 -4.872 1.00 95.38 204 ASP A CA 1
ATOM 1420 C C . ASP A 1 204 ? -1.310 -8.292 -4.067 1.00 95.38 204 ASP A C 1
ATOM 1422 O O . ASP A 1 204 ? -2.216 -7.657 -4.617 1.00 95.38 204 ASP A O 1
ATOM 1426 N N . ARG A 1 205 ? -1.014 -8.127 -2.768 1.00 96.38 205 ARG A N 1
ATOM 1427 C CA . ARG A 1 205 ? -1.854 -7.368 -1.835 1.00 96.38 205 ARG A CA 1
ATOM 1428 C C . ARG A 1 205 ? -1.055 -6.595 -0.788 1.00 96.38 205 ARG A C 1
ATOM 1430 O O . ARG A 1 205 ? -0.128 -7.119 -0.184 1.00 96.38 205 ARG A O 1
ATOM 1437 N N . LEU A 1 206 ? -1.499 -5.370 -0.509 1.00 96.56 206 LEU A N 1
ATOM 1438 C CA . LEU A 1 206 ? -1.088 -4.548 0.630 1.00 96.56 206 LEU A CA 1
ATOM 1439 C C . LEU A 1 206 ? -2.297 -4.326 1.546 1.00 96.56 206 LEU A C 1
ATOM 1441 O O . LEU A 1 206 ? -3.344 -3.852 1.097 1.00 96.56 206 LEU A O 1
ATOM 1445 N N . ALA A 1 207 ? -2.168 -4.690 2.821 1.00 97.31 207 ALA A N 1
ATOM 1446 C CA . ALA A 1 207 ? -3.234 -4.573 3.809 1.00 97.31 207 ALA A CA 1
ATOM 1447 C C . ALA A 1 207 ? -2.805 -3.673 4.969 1.00 97.31 207 ALA A C 1
ATOM 1449 O O . ALA A 1 207 ? -1.801 -3.941 5.617 1.00 97.31 207 ALA A O 1
ATOM 1450 N N . PHE A 1 208 ? -3.593 -2.637 5.246 1.00 96.81 208 PHE A N 1
ATOM 1451 C CA . PHE A 1 208 ? -3.328 -1.683 6.322 1.00 96.81 208 PHE A CA 1
ATOM 1452 C C . PHE A 1 208 ? -4.406 -1.755 7.397 1.00 96.81 208 PHE A C 1
ATOM 1454 O O . PHE A 1 208 ? -5.571 -2.041 7.110 1.00 96.81 208 PHE A O 1
ATOM 1461 N N . ARG A 1 209 ? -4.046 -1.468 8.645 1.00 97.12 209 ARG A N 1
ATOM 1462 C CA . ARG A 1 209 ? -5.025 -1.327 9.729 1.00 97.12 209 ARG A CA 1
ATOM 1463 C C . ARG A 1 209 ? -4.760 -0.071 10.532 1.00 97.12 209 ARG A C 1
ATOM 1465 O O . ARG A 1 209 ? -3.607 0.300 10.705 1.00 97.12 209 ARG A O 1
ATOM 1472 N N . LEU A 1 210 ? -5.818 0.554 11.025 1.00 96.44 210 LEU A N 1
ATOM 1473 C CA . LEU A 1 210 ? -5.719 1.601 12.029 1.00 96.44 210 LEU A CA 1
ATOM 1474 C C . LEU A 1 210 ? -5.913 0.971 13.411 1.00 96.44 210 LEU A C 1
ATOM 1476 O O . LEU A 1 210 ? -6.940 0.342 13.661 1.00 96.44 210 LEU A O 1
ATOM 1480 N N . VAL A 1 211 ? -4.923 1.113 14.289 1.00 95.94 211 VAL A N 1
ATOM 1481 C CA . VAL A 1 211 ? -4.950 0.602 15.666 1.00 95.94 211 VAL A CA 1
ATOM 1482 C C . VAL A 1 211 ? -4.515 1.735 16.586 1.00 95.94 211 VAL A C 1
ATOM 1484 O O . VAL A 1 211 ? -3.412 2.252 16.435 1.00 95.94 211 VAL A O 1
ATOM 1487 N N . ASP A 1 212 ? -5.400 2.165 17.489 1.00 93.56 212 ASP A N 1
ATOM 1488 C CA . ASP A 1 212 ? -5.145 3.260 18.442 1.00 93.56 212 ASP A CA 1
ATOM 1489 C C . ASP A 1 212 ? -4.620 4.558 17.781 1.00 93.56 212 ASP A C 1
ATOM 1491 O O . ASP A 1 212 ? -3.741 5.240 18.303 1.00 93.56 212 ASP A O 1
ATOM 1495 N N . GLY A 1 213 ? -5.139 4.889 16.590 1.00 91.75 213 GLY A N 1
ATOM 1496 C CA . GLY A 1 213 ? -4.731 6.067 15.807 1.00 91.75 213 GLY A CA 1
ATOM 1497 C C . GLY A 1 213 ? -3.414 5.907 15.032 1.00 91.75 213 GLY A C 1
ATOM 1498 O O . GLY A 1 213 ? -3.024 6.815 14.299 1.00 91.75 213 GLY A O 1
ATOM 1499 N N . ALA A 1 214 ? -2.743 4.757 15.141 1.00 93.88 214 ALA A N 1
ATOM 1500 C CA . ALA A 1 214 ? -1.523 4.437 14.408 1.00 93.88 214 ALA A CA 1
ATOM 1501 C C . ALA A 1 214 ? -1.789 3.463 13.249 1.00 93.88 214 ALA A C 1
ATOM 1503 O O . ALA A 1 214 ? -2.585 2.527 13.358 1.00 93.88 214 ALA A O 1
ATOM 1504 N N . VAL A 1 215 ? -1.094 3.664 12.126 1.00 95.88 215 VAL A N 1
ATOM 1505 C CA . VAL A 1 215 ? -1.171 2.754 10.975 1.00 95.88 215 VAL A CA 1
ATOM 1506 C C . VAL A 1 215 ? -0.281 1.538 11.210 1.00 95.88 215 VAL A C 1
ATOM 1508 O O . VAL A 1 215 ? 0.927 1.663 11.399 1.00 95.88 215 VAL A O 1
ATOM 1511 N N . GLN A 1 216 ? -0.877 0.355 11.132 1.00 96.12 216 GLN A N 1
ATOM 1512 C CA . GLN A 1 216 ? -0.192 -0.927 11.127 1.00 96.12 216 GLN A CA 1
ATOM 1513 C C . GLN A 1 216 ? 0.056 -1.381 9.683 1.00 96.12 216 GLN A C 1
ATOM 1515 O O . GLN A 1 216 ? -0.870 -1.445 8.865 1.00 96.12 216 GLN A O 1
ATOM 1520 N N . CYS A 1 217 ? 1.321 -1.673 9.389 1.00 92.00 217 CYS A N 1
ATOM 1521 C CA . CYS A 1 217 ? 1.800 -2.106 8.080 1.00 92.00 217 CYS A CA 1
ATOM 1522 C C . CYS A 1 217 ? 1.540 -3.609 7.843 1.00 92.00 217 CYS A C 1
ATOM 1524 O O . CYS A 1 217 ? 1.373 -4.344 8.822 1.00 92.00 217 CYS A O 1
ATOM 1526 N N . PRO A 1 218 ? 1.489 -4.046 6.569 1.00 83.50 218 PRO A N 1
ATOM 1527 C CA . PRO A 1 218 ? 1.378 -5.459 6.203 1.00 83.50 218 PRO A CA 1
ATOM 1528 C C . PRO A 1 218 ? 2.585 -6.297 6.639 1.00 83.50 218 PRO A C 1
ATOM 1530 O O . PRO A 1 218 ? 3.689 -5.723 6.793 1.00 83.50 218 PRO A O 1
#

Foldseek 3Di:
DDDDDDDDDDDPPPPDDPDPDDDDDDDDDDDDDDDDDDDDDDDDDDDDPDDDDDDDDDDDDDDDDDDDDDDDDDDDDDDPDDDDDDDDDDPDDDDDPDDDDDDDDDDDDDDDDDDPDDDDDDDDDDDPPVDDPDPPDPPDPPDPQDKAKAAEAEVVFQKWKDWPRWIDGPRDIDIGHFAWIWIWIGDDVLAIDIDTDGDDNPHHYWYWYQDPRYIDGD

Solvent-accessible surface area (backbone atoms only — not comparable to full-atom values): 15765 Å² total; per-residue (Å²): 133,87,76,89,77,84,79,80,76,84,79,80,77,80,78,85,72,93,78,90,79,84,92,84,86,82,90,83,84,80,86,87,85,82,89,81,84,90,85,80,87,87,85,84,79,78,81,78,83,80,77,77,76,84,81,83,74,82,82,79,80,88,83,81,88,87,90,78,90,81,92,80,90,74,80,91,76,79,80,79,84,77,77,81,76,76,82,78,78,77,77,80,83,76,75,78,77,84,77,77,80,75,77,84,79,78,79,80,80,84,79,85,83,79,82,89,73,88,83,84,90,82,90,79,79,94,74,86,69,82,70,70,80,72,77,74,73,75,72,80,74,81,71,79,80,66,67,40,72,24,38,32,39,39,42,70,66,62,24,43,36,35,41,94,95,40,69,32,51,22,73,37,61,43,71,41,56,64,45,80,41,64,33,39,39,31,40,82,91,66,30,57,36,76,35,83,44,76,38,45,93,82,48,56,67,47,50,38,35,64,55,98,51,38,61,44,68,110

Sequence (218 aa):
TPGPQPIPAPVEEERAGPGAGVIAALVAFGLFVGLGAVGVVWWMGQPAPVEPAPVVAPKPPSEPADARDAPGASSEEAPPSEEATPPEEAPPSTAPPPVEALPPVEPPAPEPEVSLEDVAEEPAEASVVAEAPEPEAPPPAEQPAATVTVRVVSIPAGADVSAAGRSAHTPGELSLPPGKHTVRVKFGEEGEGTCAVDVSAATDRLAFRLVDGAVQCP

Mean predicted aligned error: 22.92 Å